Protein AF-A0A8H6F208-F1 (afdb_monomer_lite)

Radius of gyration: 36.11 Å; chains: 1; bounding box: 77×57×88 Å

Structure (mmCIF, N/CA/C/O backbone):
data_AF-A0A8H6F208-F1
#
_entry.id   AF-A0A8H6F208-F1
#
loop_
_atom_site.group_PDB
_atom_site.id
_atom_site.type_symbol
_atom_site.label_atom_id
_atom_site.label_alt_id
_atom_site.label_comp_id
_atom_site.label_asym_id
_atom_site.label_entity_id
_atom_site.label_seq_id
_atom_site.pdbx_PDB_ins_code
_atom_site.Cartn_x
_atom_site.Cartn_y
_atom_site.Cartn_z
_atom_site.occupancy
_atom_site.B_iso_or_equiv
_atom_site.auth_seq_id
_atom_site.auth_comp_id
_atom_site.auth_asym_id
_atom_site.auth_atom_id
_atom_site.pdbx_PDB_model_num
ATOM 1 N N . MET A 1 1 ? 3.676 -20.122 56.414 1.00 38.56 1 MET A N 1
ATOM 2 C CA . MET A 1 1 ? 2.757 -19.765 57.511 1.00 38.56 1 MET A CA 1
ATOM 3 C C . MET A 1 1 ? 2.323 -18.335 57.268 1.00 38.56 1 MET A C 1
ATOM 5 O O . MET A 1 1 ? 2.855 -17.442 57.909 1.00 38.56 1 MET A O 1
ATOM 9 N N . ASP A 1 2 ? 1.615 -18.006 56.192 1.00 37.72 2 ASP A N 1
ATOM 10 C CA . ASP A 1 2 ? 0.438 -18.594 55.504 1.00 37.72 2 ASP A CA 1
ATOM 11 C C . ASP A 1 2 ? -0.732 -17.652 55.801 1.00 37.72 2 ASP A C 1
ATOM 13 O O . ASP A 1 2 ? -1.435 -17.838 56.785 1.00 37.72 2 ASP A O 1
ATOM 17 N N . ASP A 1 3 ? -0.867 -16.623 54.962 1.00 43.41 3 ASP A N 1
ATOM 18 C CA . ASP A 1 3 ? -2.093 -15.830 54.791 1.00 43.41 3 ASP A CA 1
ATOM 19 C C . ASP A 1 3 ? -2.557 -15.991 53.327 1.00 43.41 3 ASP A C 1
ATOM 21 O O . ASP A 1 3 ? -2.815 -15.029 52.604 1.00 43.41 3 ASP A O 1
ATOM 25 N N . GLU A 1 4 ? -2.592 -17.236 52.856 1.00 49.41 4 GLU A N 1
ATOM 26 C CA . GLU A 1 4 ? -3.303 -17.637 51.642 1.00 49.41 4 GLU A CA 1
ATOM 27 C C . GLU A 1 4 ? -4.492 -18.469 52.109 1.00 49.41 4 GLU A C 1
ATOM 29 O O . GLU A 1 4 ? -4.275 -19.588 52.545 1.00 49.41 4 GLU A O 1
ATOM 34 N N . ASP A 1 5 ? -5.689 -17.869 52.138 1.00 53.41 5 ASP A N 1
ATOM 35 C CA . ASP A 1 5 ? -7.004 -18.537 52.035 1.00 53.41 5 ASP A CA 1
ATOM 36 C C . ASP A 1 5 ? -8.136 -17.509 52.256 1.00 53.41 5 ASP A C 1
ATOM 38 O O . ASP A 1 5 ? -8.876 -17.560 53.238 1.00 53.41 5 ASP A O 1
ATOM 42 N N . LEU A 1 6 ? -8.286 -16.528 51.353 1.00 53.16 6 LEU A N 1
ATOM 43 C CA . LEU A 1 6 ? -9.455 -15.625 51.387 1.00 53.16 6 LEU A CA 1
ATOM 44 C C . LEU A 1 6 ? -10.275 -15.586 50.092 1.00 53.16 6 LEU A C 1
ATOM 46 O O . LEU A 1 6 ? -11.234 -14.821 50.005 1.00 53.16 6 LEU A O 1
ATOM 50 N N . TYR A 1 7 ? -9.944 -16.412 49.099 1.00 55.00 7 TYR A N 1
ATOM 51 C CA . TYR A 1 7 ? -10.688 -16.467 47.842 1.00 55.00 7 TYR A CA 1
ATOM 52 C C . TYR A 1 7 ? -10.831 -17.909 47.360 1.00 55.00 7 TYR A C 1
ATOM 54 O O . TYR A 1 7 ? -9.837 -18.595 47.149 1.00 55.00 7 TYR A O 1
ATOM 62 N N . ASP A 1 8 ? -12.076 -18.346 47.182 1.00 57.53 8 ASP A N 1
ATOM 63 C CA . ASP A 1 8 ? -12.413 -19.648 46.604 1.00 57.53 8 ASP A CA 1
ATOM 64 C C . ASP A 1 8 ? -12.355 -19.597 45.059 1.00 57.53 8 ASP A C 1
ATOM 66 O O . ASP A 1 8 ? -12.503 -18.524 44.459 1.00 57.53 8 ASP A O 1
ATOM 70 N N . GLU A 1 9 ? -12.178 -20.757 44.413 1.00 52.00 9 GLU A N 1
ATOM 71 C CA . GLU A 1 9 ? -11.824 -20.984 42.988 1.00 52.00 9 GLU A CA 1
ATOM 72 C C . GLU A 1 9 ? -12.806 -20.382 41.943 1.00 52.00 9 GLU A C 1
ATOM 74 O O . GLU A 1 9 ? -12.560 -20.428 40.739 1.00 52.00 9 GLU A O 1
ATOM 79 N N . PHE A 1 10 ? -13.898 -19.740 42.375 1.00 52.25 10 PHE A N 1
ATOM 80 C CA . PHE A 1 10 ? -14.905 -19.100 41.513 1.00 52.25 10 PHE A CA 1
ATOM 81 C C . PHE A 1 10 ? -15.095 -17.585 41.728 1.00 52.25 1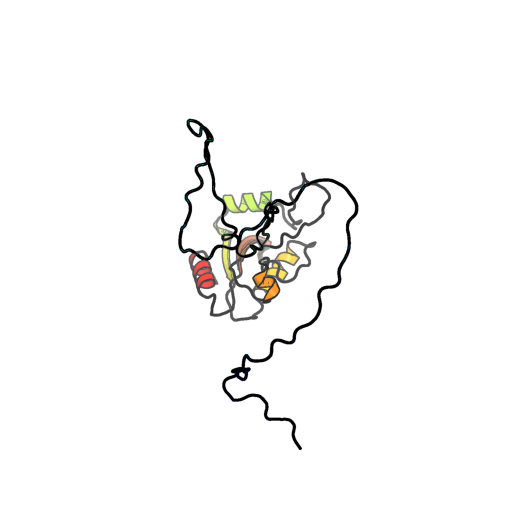0 PHE A C 1
ATOM 83 O O . PHE A 1 10 ? -16.025 -17.011 41.163 1.00 52.25 10 PHE A O 1
ATOM 90 N N . ALA A 1 11 ? -14.229 -16.919 42.503 1.00 51.16 11 ALA A N 1
ATOM 91 C CA . ALA A 1 11 ? -14.205 -15.455 42.670 1.00 51.16 11 ALA A CA 1
ATOM 92 C C . ALA A 1 11 ? -15.568 -14.799 43.015 1.00 51.16 11 ALA A C 1
ATOM 94 O O . ALA A 1 11 ? -15.893 -13.716 42.521 1.00 51.16 11 ALA A O 1
ATOM 95 N N . GLN A 1 12 ? -16.375 -15.431 43.875 1.00 48.28 12 GLN A N 1
ATOM 96 C CA . GLN A 1 12 ? -17.585 -14.811 44.432 1.00 48.28 12 GLN A CA 1
ATOM 97 C C . GLN A 1 12 ? -17.265 -14.093 45.755 1.00 48.28 12 GLN A C 1
ATOM 99 O O . GLN A 1 12 ? -16.591 -14.679 46.603 1.00 48.28 12 GLN A O 1
ATOM 104 N N . PRO A 1 13 ? -17.730 -12.846 45.969 1.00 46.03 13 PRO A N 1
ATOM 105 C CA . PRO A 1 13 ? -17.536 -12.158 47.241 1.00 46.03 13 PRO A CA 1
ATOM 106 C C . PRO A 1 13 ? -18.424 -12.762 48.348 1.00 46.03 13 PRO A C 1
ATOM 108 O O . PRO A 1 13 ? -19.537 -13.213 48.059 1.00 46.03 13 PRO A O 1
ATOM 111 N N . PRO A 1 14 ? -17.972 -12.757 49.618 1.00 43.41 14 PRO A N 1
ATOM 112 C CA . PRO A 1 14 ? -18.738 -13.306 50.731 1.00 43.41 14 PRO A CA 1
ATOM 113 C C . PRO A 1 14 ? -20.016 -12.496 50.980 1.00 43.41 14 PRO A C 1
ATOM 115 O O . PRO A 1 14 ? -20.020 -11.266 50.937 1.00 43.41 14 PRO A O 1
ATOM 118 N N . SER A 1 15 ? -21.112 -13.202 51.261 1.00 42.91 15 SER A N 1
ATOM 119 C CA . SER A 1 15 ? -22.413 -12.617 51.586 1.00 42.91 15 SER A CA 1
ATOM 120 C C . SER A 1 15 ? -22.352 -11.860 52.915 1.00 42.91 15 SER A C 1
ATOM 122 O O . SER A 1 15 ? -22.205 -12.478 53.973 1.00 42.91 15 SER A O 1
ATOM 124 N N . ILE A 1 16 ? -22.480 -10.535 52.860 1.00 43.44 16 ILE A N 1
ATOM 125 C CA . ILE A 1 16 ? -22.605 -9.678 54.041 1.00 43.44 16 ILE A CA 1
ATOM 126 C C . ILE A 1 16 ? -24.064 -9.696 54.506 1.00 43.44 16 ILE A C 1
ATOM 128 O O . ILE A 1 16 ? -24.998 -9.622 53.713 1.00 43.44 16 ILE A O 1
ATOM 132 N N . ASN A 1 17 ? -24.225 -9.879 55.812 1.00 36.03 17 ASN A N 1
ATOM 133 C CA . ASN A 1 17 ? -25.487 -9.983 56.526 1.00 36.03 17 ASN A CA 1
ATOM 134 C C . ASN A 1 17 ? -25.995 -8.555 56.808 1.00 36.03 17 ASN A C 1
ATOM 136 O O . ASN A 1 17 ? -25.391 -7.843 57.608 1.00 36.03 17 ASN A O 1
ATOM 140 N N . ASP A 1 18 ? -27.069 -8.128 56.143 1.00 36.53 18 ASP A N 1
ATOM 141 C CA . ASP A 1 18 ? -27.659 -6.793 56.308 1.00 36.53 18 ASP A CA 1
ATOM 142 C C . ASP A 1 18 ? -28.423 -6.699 57.637 1.00 36.53 18 ASP A C 1
ATOM 144 O O . ASP A 1 18 ? -29.621 -6.960 57.685 1.00 36.53 18 ASP A O 1
ATOM 148 N N . ASN A 1 19 ? -27.740 -6.362 58.732 1.00 37.72 19 ASN A N 1
ATOM 149 C CA . ASN A 1 19 ? -28.369 -5.889 59.970 1.00 37.72 19 ASN A CA 1
ATOM 150 C C . ASN A 1 19 ? -27.352 -5.138 60.838 1.00 37.72 19 ASN A C 1
ATOM 152 O O . ASN A 1 19 ? -26.809 -5.716 61.772 1.00 37.72 19 ASN A O 1
ATOM 156 N N . GLU A 1 20 ? -27.129 -3.855 60.550 1.00 32.34 20 GLU A N 1
ATOM 157 C CA . GLU A 1 20 ? -26.727 -2.855 61.551 1.00 32.34 20 GLU A CA 1
ATOM 158 C C . GLU A 1 20 ? -26.829 -1.446 60.937 1.00 32.34 20 GLU A C 1
ATOM 160 O O . GLU A 1 20 ? -25.946 -0.988 60.220 1.00 32.34 20 GLU A O 1
ATOM 165 N N . TYR A 1 21 ? -27.948 -0.759 61.194 1.00 32.50 21 TYR A N 1
ATOM 166 C CA . TYR A 1 21 ? -28.041 0.692 61.032 1.00 32.50 21 TYR A CA 1
ATOM 167 C C . TYR A 1 21 ? -27.690 1.331 62.378 1.00 32.50 21 TYR A C 1
ATOM 169 O O . TYR A 1 21 ? -28.470 1.242 63.327 1.00 32.50 21 TYR A O 1
ATOM 177 N N . SER A 1 22 ? -26.522 1.964 62.459 1.00 39.47 22 SER A N 1
ATOM 178 C CA . SER A 1 22 ? -26.180 2.899 63.528 1.00 39.47 22 SER A CA 1
ATOM 179 C C . SER A 1 22 ? -26.841 4.253 63.255 1.00 39.47 22 SER A C 1
ATOM 181 O O . SER A 1 22 ? -26.706 4.808 62.164 1.00 39.47 22 SER A O 1
ATOM 183 N N . GLN A 1 23 ? -27.581 4.738 64.253 1.00 38.84 23 GLN A N 1
ATOM 184 C CA . GLN A 1 23 ? -28.033 6.123 64.395 1.00 38.84 23 GLN A CA 1
ATOM 185 C C . GLN A 1 23 ? -26.831 7.063 64.582 1.00 38.84 23 GLN A C 1
ATOM 187 O O . GLN A 1 23 ? -25.772 6.578 64.972 1.00 38.84 23 GLN A O 1
ATOM 192 N N . ASP A 1 24 ? -27.035 8.350 64.263 1.00 33.47 24 ASP A N 1
ATOM 193 C CA . ASP A 1 24 ? -26.395 9.579 64.799 1.00 33.47 24 ASP A CA 1
ATOM 194 C C . ASP A 1 24 ? -26.117 10.562 63.642 1.00 33.47 24 ASP A C 1
ATOM 196 O O . ASP A 1 24 ? -25.686 10.140 62.572 1.00 33.47 24 ASP A O 1
ATOM 200 N N . GLU A 1 25 ? -26.290 11.881 63.698 1.00 35.19 25 GLU A N 1
ATOM 201 C CA . GLU A 1 25 ? -26.928 12.879 64.570 1.00 35.19 25 GLU A CA 1
ATOM 202 C C . GLU A 1 25 ? -27.076 14.100 63.619 1.00 35.19 25 GLU A C 1
ATOM 204 O O . GLU A 1 25 ? -26.120 14.439 62.919 1.00 35.19 25 GLU A O 1
ATOM 209 N N . GLU A 1 26 ? -28.256 14.721 63.493 1.00 32.78 26 GLU A N 1
ATOM 210 C CA . GLU A 1 26 ? -28.415 15.952 62.691 1.00 32.78 26 GLU A CA 1
ATOM 211 C C . GLU A 1 26 ? -28.112 17.170 63.578 1.00 32.78 26 GLU A C 1
ATOM 213 O O . GLU A 1 26 ? -28.838 17.433 64.537 1.00 32.78 26 GLU A O 1
ATOM 218 N N . GLU A 1 27 ? -27.038 17.902 63.267 1.00 33.88 27 GLU A N 1
ATOM 219 C CA . GLU A 1 27 ? -26.740 19.205 63.868 1.00 33.88 27 GLU A CA 1
ATOM 220 C C . GLU A 1 27 ? -27.601 20.310 63.229 1.00 33.88 27 GLU A C 1
ATOM 222 O O . GLU A 1 27 ? -27.709 20.431 62.006 1.00 33.88 27 GLU A O 1
ATOM 227 N N . GLU A 1 28 ? -28.223 21.110 64.095 1.00 32.25 28 GLU A N 1
ATOM 228 C CA . GLU A 1 28 ? -29.054 22.272 63.786 1.00 32.25 28 GLU A CA 1
ATOM 229 C C . GLU A 1 28 ? -28.213 23.448 63.253 1.00 32.25 28 GLU A C 1
ATOM 231 O O . GLU A 1 28 ? -27.259 23.870 63.905 1.00 32.25 28 GLU A O 1
ATOM 236 N N . GLU A 1 29 ? -28.630 24.071 62.146 1.00 34.78 29 GLU A N 1
ATOM 237 C CA . GLU A 1 29 ? -28.269 25.465 61.852 1.00 34.78 29 GLU A CA 1
ATOM 238 C C . GLU A 1 29 ? -29.536 26.312 61.652 1.00 34.78 29 GLU A C 1
ATOM 240 O O . GLU A 1 29 ? -30.345 26.060 60.757 1.00 34.78 29 GLU A O 1
ATOM 245 N N . GLU A 1 30 ? -29.706 27.322 62.515 1.00 33.88 30 GLU A N 1
ATOM 246 C CA . GLU A 1 30 ? -30.777 28.318 62.443 1.00 33.88 30 GLU A CA 1
ATOM 247 C C . GLU A 1 30 ? -30.465 29.460 61.453 1.00 33.88 30 GLU A C 1
ATOM 249 O O . GLU A 1 30 ? -29.428 30.120 61.499 1.00 33.88 30 GLU A O 1
ATOM 254 N N . ASP A 1 31 ? -31.459 29.697 60.599 1.00 35.28 31 ASP A N 1
ATOM 255 C CA . ASP A 1 31 ? -31.897 30.884 59.863 1.00 35.28 31 ASP A CA 1
ATOM 256 C C . ASP A 1 31 ? -31.083 32.197 59.859 1.00 35.28 31 ASP A C 1
ATOM 258 O O . ASP A 1 31 ? -30.894 32.887 60.863 1.00 35.28 31 ASP A O 1
ATOM 262 N N . ALA A 1 32 ? -30.927 32.730 58.639 1.00 37.81 32 ALA A N 1
ATOM 263 C CA . ALA A 1 32 ? -31.096 34.158 58.401 1.00 37.81 32 ALA A CA 1
ATOM 264 C C . ALA A 1 32 ? -31.888 34.429 57.108 1.00 37.81 32 ALA A C 1
ATOM 266 O O . ALA A 1 32 ? -31.411 34.216 55.996 1.00 37.81 32 ALA A O 1
ATOM 267 N N . ASN A 1 33 ? -33.045 35.073 57.301 1.00 33.28 33 ASN A N 1
ATOM 268 C CA . ASN A 1 33 ? -33.739 35.968 56.367 1.00 33.28 33 ASN A CA 1
ATOM 269 C C . ASN A 1 33 ? -34.890 35.391 55.502 1.00 33.28 33 ASN A C 1
ATOM 271 O O . ASN A 1 33 ? -34.730 35.042 54.339 1.00 33.28 33 ASN A O 1
ATOM 275 N N . GLY A 1 34 ? -36.116 35.542 56.023 1.00 34.62 34 GLY A N 1
ATOM 276 C CA . GLY A 1 34 ? -37.149 36.273 55.276 1.00 34.62 34 GLY A CA 1
ATOM 277 C C . GLY A 1 34 ? -38.271 35.471 54.606 1.00 34.62 34 GLY A C 1
ATOM 278 O O . GLY A 1 34 ? -38.270 35.290 53.397 1.00 34.62 34 GLY A O 1
ATOM 279 N N . LYS A 1 35 ? -39.336 35.217 55.380 1.00 37.34 35 LYS A N 1
ATOM 280 C CA . LYS A 1 35 ? -40.728 34.959 54.946 1.00 37.34 35 LYS A CA 1
ATOM 281 C C . LYS A 1 35 ? -40.981 33.686 54.118 1.00 37.34 35 LYS A C 1
ATOM 283 O O . LYS A 1 35 ? -40.992 33.719 52.893 1.00 37.34 35 LYS A O 1
ATOM 288 N N . SER A 1 36 ? -41.519 32.667 54.785 1.00 32.34 36 SER A N 1
ATOM 289 C CA . SER A 1 36 ? -42.897 32.216 54.526 1.00 32.34 36 SER A CA 1
ATOM 290 C C . SER A 1 36 ? -43.411 31.353 55.674 1.00 32.34 36 SER A C 1
ATOM 292 O O . SER A 1 36 ? -42.711 30.499 56.201 1.00 32.34 36 SER A O 1
ATOM 294 N N . GLN A 1 37 ? -44.638 31.649 56.095 1.00 34.06 37 GLN A N 1
ATOM 295 C CA . GLN A 1 37 ? -45.337 30.987 57.188 1.00 34.06 37 GLN A CA 1
ATOM 296 C C . GLN A 1 37 ? -45.615 29.514 56.872 1.00 34.06 37 GLN A C 1
ATOM 298 O O . GLN A 1 37 ? -46.182 29.194 55.828 1.00 34.06 37 GLN A O 1
ATOM 303 N N . LEU A 1 38 ? -45.309 28.645 57.839 1.00 36.94 38 LEU A N 1
ATOM 304 C CA . LEU A 1 38 ? -45.891 27.312 57.957 1.00 36.94 38 LEU A CA 1
ATOM 305 C C . LEU A 1 38 ? -47.410 27.405 58.131 1.00 36.94 38 LEU A C 1
ATOM 307 O O . LEU A 1 38 ? -47.878 28.091 59.041 1.00 36.94 38 LEU A O 1
ATOM 311 N N . VAL A 1 39 ? -48.163 26.582 57.396 1.00 33.72 39 VAL A N 1
ATOM 312 C CA . VAL A 1 39 ? -49.435 26.053 57.907 1.00 33.72 39 VAL A CA 1
ATOM 313 C C . VAL A 1 39 ? -49.553 24.553 57.610 1.00 33.72 39 VAL A C 1
ATOM 315 O O . VAL A 1 39 ? -49.878 24.141 56.504 1.00 33.72 39 VAL A O 1
ATOM 318 N N . LYS A 1 40 ? -49.304 23.783 58.678 1.00 33.94 40 LYS A N 1
ATOM 319 C CA . LYS A 1 40 ? -49.830 22.457 59.058 1.00 33.94 40 LYS A CA 1
ATOM 320 C C . LYS A 1 40 ? -49.916 21.343 58.003 1.00 33.94 40 LYS A C 1
ATOM 322 O O . LYS A 1 40 ? -50.914 21.180 57.307 1.00 33.94 40 LYS A O 1
ATOM 327 N N . THR A 1 41 ? -48.965 20.419 58.121 1.00 29.02 41 THR A N 1
ATOM 328 C CA . THR A 1 41 ? -49.168 18.984 57.896 1.00 29.02 41 THR A CA 1
ATOM 329 C C . THR A 1 41 ? -50.240 18.477 58.864 1.00 29.02 41 THR A C 1
ATOM 331 O O . THR A 1 41 ? -50.073 18.553 60.082 1.00 29.02 41 THR A O 1
ATOM 334 N N . THR A 1 42 ? -51.356 17.981 58.334 1.00 30.47 42 THR A N 1
ATOM 335 C CA . THR A 1 42 ? -52.329 17.211 59.117 1.00 30.47 42 THR A CA 1
ATOM 336 C C . THR A 1 42 ? -52.051 15.748 58.829 1.00 30.47 42 THR A C 1
ATOM 338 O O . THR A 1 42 ? -52.206 15.298 57.696 1.00 30.47 42 THR A O 1
ATOM 341 N N . THR A 1 43 ? -51.599 15.010 59.835 1.00 39.50 43 THR A N 1
ATOM 342 C CA . THR A 1 43 ? -51.502 13.555 59.779 1.00 39.50 43 THR A CA 1
ATOM 343 C C . THR A 1 43 ? -52.917 12.988 59.806 1.00 39.50 43 THR A C 1
ATOM 345 O O . THR A 1 43 ? -53.583 13.020 60.838 1.00 39.50 43 THR A O 1
ATOM 348 N N . THR A 1 44 ? -53.381 12.455 58.680 1.00 32.72 44 THR A N 1
ATOM 349 C CA . THR A 1 44 ? -54.509 11.520 58.640 1.00 32.72 44 THR A CA 1
ATOM 350 C C . THR A 1 44 ? -54.135 10.354 57.741 1.00 32.72 44 THR A C 1
ATOM 352 O O . THR A 1 44 ? -54.061 10.492 56.524 1.00 32.72 44 THR A O 1
ATOM 355 N N . ASN A 1 45 ? -53.890 9.203 58.369 1.00 47.22 45 ASN A N 1
ATOM 356 C CA . ASN A 1 45 ? -53.913 7.909 57.704 1.00 47.22 45 ASN A CA 1
ATOM 357 C C . ASN A 1 45 ? -55.327 7.660 57.171 1.00 47.22 45 ASN A C 1
ATOM 359 O O . ASN A 1 45 ? -56.248 7.403 57.944 1.00 47.22 45 ASN A O 1
ATOM 363 N N . SER A 1 46 ? -55.477 7.700 55.856 1.00 40.12 46 SER A N 1
ATOM 364 C CA . SER A 1 46 ? -56.600 7.121 55.125 1.00 40.12 46 SER A CA 1
ATOM 365 C C . SER A 1 46 ? -56.161 6.969 53.676 1.00 40.12 46 SER A C 1
ATOM 367 O O . SER A 1 46 ? -55.612 7.908 53.105 1.00 40.12 46 SER A O 1
ATOM 369 N N . ASN A 1 47 ? -56.386 5.794 53.090 1.00 52.72 47 ASN A N 1
ATOM 370 C CA . ASN A 1 47 ? -56.187 5.507 51.667 1.00 52.72 47 ASN A CA 1
ATOM 371 C C . ASN A 1 47 ? -57.195 6.285 50.793 1.00 52.72 47 ASN A C 1
ATOM 373 O O . ASN A 1 47 ? -57.943 5.686 50.030 1.00 52.72 47 ASN A O 1
ATOM 377 N N . ASP A 1 48 ? -57.227 7.607 50.922 1.00 46.31 48 ASP A N 1
ATOM 378 C CA . ASP A 1 48 ? -58.027 8.513 50.112 1.00 46.31 48 ASP A CA 1
ATOM 379 C C . ASP A 1 48 ? -57.067 9.364 49.287 1.00 46.31 48 ASP A C 1
ATOM 381 O O . ASP A 1 48 ? -56.517 10.369 49.738 1.00 46.31 48 ASP A O 1
ATOM 385 N N . THR A 1 49 ? -56.846 8.952 48.042 1.00 51.31 49 THR A N 1
ATOM 386 C CA . THR A 1 49 ? -56.222 9.814 47.042 1.00 51.31 49 THR A CA 1
ATOM 387 C C . THR A 1 49 ? -57.200 10.940 46.714 1.00 51.31 49 THR A C 1
ATOM 389 O O . THR A 1 49 ? -58.090 10.782 45.876 1.00 51.31 49 THR A O 1
ATOM 392 N N . ALA A 1 50 ? -57.071 12.081 47.387 1.00 51.97 50 ALA A N 1
ATOM 393 C CA . ALA A 1 50 ? -57.816 13.275 47.022 1.00 51.97 50 ALA A CA 1
ATOM 394 C C . ALA A 1 50 ? -57.350 13.765 45.638 1.00 51.97 50 ALA A C 1
ATOM 396 O O . ALA A 1 50 ? -56.185 14.108 45.443 1.00 51.97 50 ALA A O 1
ATOM 397 N N . LEU A 1 51 ? -58.264 13.811 44.665 1.00 60.44 51 LEU A N 1
ATOM 398 C CA . LEU A 1 51 ? -58.015 14.460 43.378 1.00 60.44 51 LEU A CA 1
ATOM 399 C C . LEU A 1 51 ? -57.975 15.979 43.590 1.00 60.44 51 LEU A C 1
ATOM 401 O O . LEU A 1 51 ? -59.006 16.610 43.835 1.00 60.44 51 LEU A O 1
ATOM 405 N N . VAL A 1 52 ? -56.790 16.578 43.484 1.00 63.25 52 VAL A N 1
ATOM 406 C CA . VAL A 1 52 ? -56.623 18.036 43.522 1.00 63.25 52 VAL A CA 1
ATOM 407 C C . VAL A 1 52 ? -57.019 18.606 42.157 1.00 63.25 52 VAL A C 1
ATOM 409 O O . VAL A 1 52 ? -56.295 18.446 41.177 1.00 63.25 52 VAL A O 1
ATOM 412 N N . LYS A 1 53 ? -58.180 19.269 42.068 1.00 55.25 53 LYS A N 1
ATOM 413 C CA . LYS A 1 53 ? -58.581 20.011 40.861 1.00 55.25 53 LYS A CA 1
ATOM 414 C C . LYS A 1 53 ? -57.728 21.272 40.716 1.00 55.25 53 LYS A C 1
ATOM 416 O O . LYS A 1 53 ? -57.916 22.237 41.455 1.00 55.25 53 LYS A O 1
ATOM 421 N N . THR A 1 54 ? -56.836 21.292 39.734 1.00 61.47 54 THR A N 1
ATOM 422 C CA . THR A 1 54 ? -56.155 22.509 39.287 1.00 61.47 54 THR A CA 1
ATOM 423 C C . THR A 1 54 ? -57.081 23.255 38.323 1.00 61.47 54 THR A C 1
ATOM 425 O O . THR A 1 54 ? -57.245 22.879 37.169 1.00 61.47 54 THR A O 1
ATOM 428 N N . ASN A 1 55 ? -57.751 24.308 38.799 1.00 57.59 55 ASN A N 1
ATOM 429 C CA . ASN A 1 55 ? -58.595 25.175 37.963 1.00 57.59 55 ASN A CA 1
ATOM 430 C C . ASN A 1 55 ? -57.727 26.120 37.109 1.00 57.59 55 ASN A C 1
ATOM 432 O O . ASN A 1 55 ? -57.781 27.337 37.272 1.00 57.59 55 ASN A O 1
ATOM 436 N N . ILE A 1 56 ? -56.882 25.564 36.244 1.00 64.31 56 ILE A N 1
ATOM 437 C CA . ILE A 1 56 ? -56.087 26.320 35.274 1.00 64.31 56 ILE A CA 1
ATOM 438 C C . ILE A 1 56 ? -56.704 26.036 33.907 1.00 64.31 56 ILE A C 1
ATOM 440 O O . ILE A 1 56 ? -56.884 24.880 33.537 1.00 64.31 56 ILE A O 1
ATOM 444 N N . ASP A 1 57 ? -57.100 27.088 33.194 1.00 63.12 57 ASP A N 1
ATOM 445 C CA . ASP A 1 57 ? -57.762 26.980 31.895 1.00 63.12 57 ASP A CA 1
ATOM 446 C C . ASP A 1 57 ? -56.734 26.539 30.835 1.00 63.12 57 ASP A C 1
ATOM 448 O O . ASP A 1 57 ? -55.945 27.338 30.332 1.00 63.12 57 ASP A O 1
ATOM 452 N N . THR A 1 58 ? -56.675 25.234 30.556 1.00 59.22 58 THR A N 1
ATOM 453 C CA . THR A 1 58 ? -55.676 24.598 29.676 1.00 59.22 58 THR A CA 1
ATOM 454 C C . THR A 1 58 ? -56.097 24.546 28.212 1.00 59.22 58 THR A C 1
ATOM 456 O O . THR A 1 58 ? -55.415 23.923 27.404 1.00 59.22 58 THR A O 1
ATOM 459 N N . ASN A 1 59 ? -57.185 25.223 27.829 1.00 64.75 59 ASN A N 1
ATOM 460 C CA . ASN A 1 59 ? -57.761 25.140 26.482 1.00 64.75 59 ASN A CA 1
ATOM 461 C C . ASN A 1 59 ? -56.784 25.506 25.339 1.00 64.75 59 ASN A C 1
ATOM 463 O O . ASN A 1 59 ? -57.079 25.230 24.178 1.00 64.75 59 ASN A O 1
ATOM 467 N N . GLN A 1 60 ? -55.621 26.094 25.651 1.00 65.19 60 GLN A N 1
ATOM 468 C CA . GLN A 1 60 ? -54.513 26.319 24.710 1.00 65.19 60 GLN A CA 1
ATOM 469 C C . GLN A 1 60 ? -53.123 25.951 25.268 1.00 65.19 60 GLN A C 1
ATOM 471 O O . GL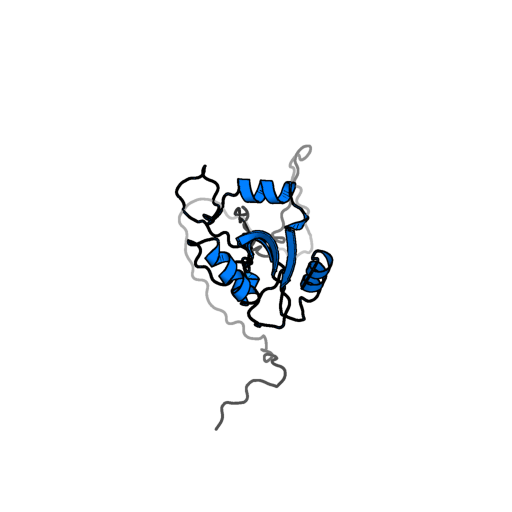N A 1 60 ? -52.121 26.228 24.613 1.00 65.19 60 GLN A O 1
ATOM 476 N N . ALA A 1 61 ? -53.032 25.369 26.469 1.00 68.06 61 ALA A N 1
ATOM 477 C CA . ALA A 1 61 ? -51.765 25.152 27.166 1.00 68.06 61 ALA A CA 1
ATOM 478 C C . ALA A 1 61 ? -51.501 23.663 27.409 1.00 68.06 61 ALA A C 1
ATOM 480 O O . ALA A 1 61 ? -52.315 22.953 27.999 1.00 68.06 61 ALA A O 1
ATOM 481 N N . GLU A 1 62 ? -50.326 23.201 26.991 1.00 75.56 62 GLU A N 1
ATOM 482 C CA . GLU A 1 62 ? -49.845 21.850 27.258 1.00 75.56 62 GLU A CA 1
ATOM 483 C C . GLU A 1 62 ? -49.283 21.766 28.687 1.00 75.56 62 GLU A C 1
ATOM 485 O O . GLU A 1 62 ? -48.437 22.569 29.080 1.00 75.56 62 GLU A O 1
ATOM 490 N N . THR A 1 63 ? -49.769 20.812 29.489 1.00 74.81 63 THR A N 1
ATOM 491 C CA . THR A 1 63 ? -49.277 20.573 30.858 1.00 74.81 63 THR A CA 1
ATOM 492 C C . THR A 1 63 ? -48.416 19.314 30.872 1.00 74.81 63 THR A C 1
ATOM 494 O O . THR A 1 63 ? -48.935 18.211 30.716 1.00 74.81 63 THR A O 1
ATOM 497 N N . ILE A 1 64 ? -47.106 19.473 31.073 1.00 73.19 64 ILE A N 1
ATOM 498 C CA . ILE A 1 64 ? -46.142 18.365 31.102 1.00 73.19 64 ILE A CA 1
ATOM 499 C C . ILE A 1 64 ? -4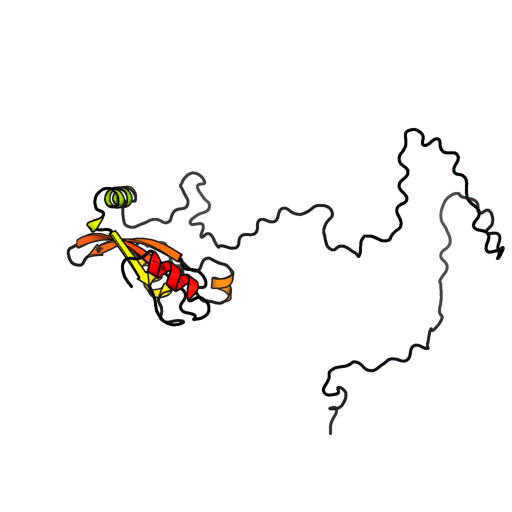5.794 18.043 32.557 1.00 73.19 64 ILE A C 1
ATOM 501 O O . ILE A 1 64 ? -45.189 18.854 33.258 1.00 73.19 64 ILE A O 1
ATOM 505 N N . TYR A 1 65 ? -46.158 16.843 33.010 1.00 72.88 65 TYR A N 1
ATOM 506 C CA . TYR A 1 65 ? -45.742 16.317 34.309 1.00 72.88 65 TYR A CA 1
ATOM 507 C C . TYR A 1 65 ? -44.408 15.585 34.160 1.00 72.88 65 TYR A C 1
ATOM 509 O O . TYR A 1 65 ? -44.355 14.480 33.624 1.00 72.88 65 TYR A O 1
ATOM 517 N N . ILE A 1 66 ? -43.329 16.203 34.636 1.00 71.38 66 ILE A N 1
ATOM 518 C CA . ILE A 1 66 ? -41.991 15.607 34.618 1.00 71.38 66 ILE A CA 1
ATOM 519 C C . ILE A 1 66 ? -41.789 14.853 35.934 1.00 71.38 66 ILE A C 1
ATOM 521 O O . ILE A 1 66 ? -41.637 15.462 36.991 1.00 71.38 66 ILE A O 1
ATOM 525 N N . GLN A 1 67 ? -41.799 13.522 35.876 1.00 75.19 67 GLN A N 1
ATOM 526 C CA . GLN A 1 67 ? -41.309 12.690 36.976 1.00 75.19 67 GLN A CA 1
ATOM 527 C C . GLN A 1 67 ? -39.778 12.626 36.893 1.00 75.19 67 GLN A C 1
ATOM 529 O O . GLN A 1 67 ? -39.222 12.538 35.801 1.00 75.19 67 GLN A O 1
ATOM 534 N N . SER A 1 68 ? -39.078 12.656 38.029 1.00 65.06 68 SER A N 1
ATOM 535 C CA . SER A 1 68 ? -37.604 12.684 38.120 1.00 65.06 68 SER A CA 1
ATOM 536 C C . SER A 1 68 ? -36.897 11.398 37.655 1.00 65.06 68 SER A C 1
ATOM 538 O O . SER A 1 68 ? -35.718 11.197 37.933 1.00 65.06 68 SER A O 1
ATOM 540 N N . GLN A 1 69 ? -37.581 10.524 36.918 1.00 66.69 69 GLN A N 1
ATOM 541 C CA . GLN A 1 69 ? -37.028 9.281 36.401 1.00 66.69 69 GLN A CA 1
ATOM 542 C C . GLN A 1 69 ? -37.064 9.285 34.875 1.00 66.69 69 GLN A C 1
ATOM 544 O O . GLN A 1 69 ? -38.036 8.817 34.307 1.00 66.69 69 GLN A O 1
ATOM 549 N N . THR A 1 70 ? -36.010 9.801 34.233 1.00 56.75 70 THR A N 1
ATOM 550 C CA . THR A 1 70 ? -35.503 9.361 32.905 1.00 56.75 70 THR A CA 1
ATOM 551 C C . THR A 1 70 ? -34.258 10.152 32.480 1.00 56.75 70 THR A C 1
ATOM 553 O O . THR A 1 70 ? -34.104 10.548 31.331 1.00 56.75 70 THR A O 1
ATOM 556 N N . GLN A 1 71 ? -33.323 10.374 33.393 1.00 57.12 71 GLN A N 1
ATOM 557 C CA . GLN A 1 71 ? -31.916 10.467 33.016 1.00 57.12 71 GLN A CA 1
ATOM 558 C C . GLN A 1 71 ? -31.187 9.617 34.040 1.00 57.12 71 GLN A C 1
ATOM 560 O O . GLN A 1 71 ? -30.794 10.100 35.096 1.00 57.12 71 GLN A O 1
ATOM 565 N N . SER A 1 72 ? -31.057 8.316 33.765 1.00 60.50 72 SER A N 1
ATOM 566 C CA . SER A 1 72 ? -29.944 7.557 34.334 1.00 60.50 72 SER A CA 1
ATOM 567 C C . SER A 1 72 ? -28.713 8.395 34.033 1.00 60.50 72 SER A C 1
ATOM 569 O O . SER A 1 72 ? -28.419 8.485 32.847 1.00 60.50 72 SER A O 1
ATOM 571 N N . LEU A 1 73 ? -28.143 9.086 35.037 1.00 60.09 73 LEU A N 1
ATOM 572 C CA . LEU A 1 73 ? -27.033 10.053 34.949 1.00 60.09 73 LEU A CA 1
ATOM 573 C C . LEU A 1 73 ? -26.282 9.900 33.628 1.00 60.09 73 LEU A C 1
ATOM 575 O O . LEU A 1 73 ? -25.350 9.102 33.515 1.00 60.09 73 LEU A O 1
ATOM 579 N N . SER A 1 74 ? -26.787 10.547 32.576 1.00 64.81 74 SER A N 1
ATOM 580 C CA . SER A 1 74 ? -26.299 10.229 31.249 1.00 64.81 74 SER A CA 1
ATOM 581 C C . SER A 1 74 ? -25.009 11.003 31.147 1.00 64.81 74 SER A C 1
ATOM 583 O O . SER A 1 74 ? -25.048 12.227 31.080 1.00 64.81 74 SER A O 1
ATOM 585 N N . ASN A 1 75 ? -23.871 10.314 31.097 1.00 73.06 75 ASN A N 1
ATOM 586 C CA . ASN A 1 75 ? -22.568 10.933 30.823 1.00 73.06 75 ASN A CA 1
ATOM 587 C C . ASN A 1 75 ? -22.501 11.603 29.429 1.00 73.06 75 ASN A C 1
ATOM 589 O O . ASN A 1 75 ? -21.424 11.949 28.950 1.00 73.06 75 ASN A O 1
ATOM 593 N N . GLN A 1 76 ? -23.637 11.762 28.746 1.00 76.38 76 GLN A N 1
ATOM 594 C CA . GLN A 1 76 ? -23.759 12.502 27.509 1.00 76.38 76 GLN A CA 1
ATOM 595 C C . GLN A 1 76 ? -23.917 13.992 27.831 1.00 76.38 76 GLN A C 1
ATOM 597 O O . GLN A 1 76 ? -24.852 14.372 28.538 1.00 76.38 76 GLN A O 1
ATOM 602 N N . PRO A 1 77 ? -23.019 14.848 27.324 1.00 80.94 77 PRO A N 1
ATOM 603 C CA . PRO A 1 77 ? -23.133 16.281 27.534 1.00 80.94 77 PRO A CA 1
ATOM 604 C C . PRO A 1 77 ? -24.379 16.826 26.821 1.00 80.94 77 PRO A C 1
ATOM 606 O O . PRO A 1 77 ? -24.715 16.391 25.720 1.00 80.94 77 PRO A O 1
ATOM 609 N N . ILE A 1 78 ? -25.034 17.821 27.430 1.00 81.69 78 ILE A N 1
ATOM 610 C CA . ILE A 1 78 ? -26.211 18.509 26.858 1.00 81.69 78 ILE A CA 1
ATOM 611 C C . ILE A 1 78 ? -25.860 19.162 25.510 1.00 81.69 78 ILE A C 1
ATOM 613 O O . ILE A 1 78 ? -26.674 19.182 24.590 1.00 81.69 78 ILE A O 1
ATOM 617 N N . ILE A 1 79 ? -24.629 19.666 25.384 1.00 87.12 79 ILE A N 1
ATOM 618 C CA . ILE A 1 79 ? -24.068 20.185 24.136 1.00 87.12 79 ILE A CA 1
ATOM 619 C C . ILE A 1 79 ? -22.970 19.225 23.696 1.00 87.12 79 ILE A C 1
ATOM 621 O O . ILE A 1 79 ? -21.963 19.075 24.388 1.00 87.12 79 ILE A O 1
ATOM 625 N N . GLN A 1 80 ? -23.157 18.580 22.546 1.00 84.62 80 GLN A N 1
ATOM 626 C CA . GLN A 1 80 ? -22.143 17.685 22.006 1.00 84.62 80 GLN A CA 1
ATOM 627 C C . GLN A 1 80 ? -20.941 18.498 21.502 1.00 84.62 80 GLN A C 1
ATOM 629 O O . GLN A 1 80 ? -21.116 19.358 20.633 1.00 84.62 80 GLN A O 1
ATOM 634 N N . PRO A 1 81 ? -19.725 18.254 22.019 1.00 84.12 81 PRO A N 1
ATOM 635 C CA . PRO A 1 81 ? -18.520 18.817 21.428 1.00 84.12 81 PRO A CA 1
ATOM 636 C C . PRO A 1 81 ? -18.349 18.299 19.998 1.00 84.12 81 PRO A C 1
ATOM 638 O O . PRO A 1 81 ? -18.614 17.131 19.704 1.00 84.12 81 PRO A O 1
ATOM 641 N N . ASN A 1 82 ? -17.875 19.171 19.111 1.00 83.00 82 ASN A N 1
ATOM 642 C CA . ASN A 1 82 ? -17.559 18.776 17.749 1.00 83.00 82 ASN A CA 1
ATOM 643 C C . ASN A 1 82 ? -16.235 17.995 17.759 1.00 83.00 82 ASN A C 1
ATOM 645 O O . ASN A 1 82 ? -15.159 18.586 17.833 1.00 83.00 82 ASN A O 1
ATOM 649 N N . HIS A 1 83 ? -16.315 16.666 17.771 1.00 77.38 83 HIS A N 1
ATOM 650 C CA . HIS A 1 83 ? -15.150 15.790 17.683 1.00 77.38 83 HIS A CA 1
ATOM 651 C C . HIS A 1 83 ? -14.987 15.277 16.254 1.00 77.38 83 HIS A C 1
ATOM 653 O O . HIS A 1 83 ? -15.773 14.449 15.791 1.00 77.38 83 HIS A O 1
ATOM 659 N N . GLU A 1 84 ? -13.920 15.698 15.585 1.00 77.75 84 GLU A N 1
ATOM 660 C CA . GLU A 1 84 ? -13.484 15.075 14.338 1.00 77.75 84 GLU A CA 1
ATOM 661 C C . GLU A 1 84 ? -12.670 13.819 14.667 1.00 77.75 84 GLU A C 1
ATOM 663 O O . GLU A 1 84 ? -11.615 13.878 15.299 1.00 77.75 84 GLU A O 1
ATOM 668 N N . LYS A 1 85 ? -13.182 12.645 14.283 1.00 73.38 85 LYS A N 1
ATOM 669 C CA . LYS A 1 85 ? -12.459 11.381 14.455 1.00 73.38 85 LYS A CA 1
ATOM 670 C C . LYS A 1 85 ? -11.455 11.214 13.318 1.00 73.38 85 LYS A C 1
ATOM 672 O O . LYS A 1 85 ? -11.819 10.751 12.240 1.00 73.38 85 LYS A O 1
ATOM 677 N N . THR A 1 86 ? -10.191 11.535 13.568 1.00 75.62 86 THR A N 1
ATOM 678 C CA . THR A 1 86 ? -9.093 11.219 12.649 1.00 75.62 86 THR A CA 1
ATOM 679 C C . THR A 1 86 ? -8.528 9.835 12.975 1.00 75.62 86 THR A C 1
ATOM 681 O O . THR A 1 86 ? -7.917 9.603 14.015 1.00 75.62 86 THR A O 1
ATOM 684 N N . MET A 1 87 ? -8.793 8.868 12.094 1.00 76.88 87 MET A N 1
ATOM 685 C CA . MET A 1 87 ? -8.299 7.486 12.233 1.00 76.88 87 MET A CA 1
ATOM 686 C C . MET A 1 87 ? -7.019 7.231 11.427 1.00 76.88 87 MET A C 1
ATOM 688 O O . MET A 1 87 ? -6.343 6.228 11.655 1.00 76.88 87 MET A O 1
ATOM 692 N N . LYS A 1 88 ? -6.690 8.134 10.497 1.00 78.50 88 LYS A N 1
ATOM 693 C CA . LYS A 1 88 ? -5.458 8.123 9.709 1.00 78.50 88 LYS A CA 1
ATOM 694 C C . LYS A 1 88 ? -4.586 9.298 10.119 1.00 78.50 88 LYS A C 1
ATOM 696 O O . LYS A 1 88 ? -5.097 10.404 10.291 1.00 78.50 88 LYS A O 1
ATOM 701 N N . LEU A 1 89 ? -3.292 9.049 10.268 1.00 72.38 89 LEU A N 1
ATOM 702 C CA . LEU A 1 89 ? -2.310 10.110 10.412 1.00 72.38 89 LEU A CA 1
ATOM 703 C C . LEU A 1 89 ? -2.017 10.716 9.040 1.00 72.38 89 LEU A C 1
ATOM 705 O O . LEU A 1 89 ? -1.612 10.019 8.111 1.00 72.38 89 LEU A O 1
ATOM 709 N N . GLU A 1 90 ? -2.204 12.026 8.931 1.00 68.44 90 GLU A N 1
ATOM 710 C CA . GLU A 1 90 ? -1.719 12.809 7.802 1.00 68.44 90 GLU A CA 1
ATOM 711 C C . GLU A 1 90 ? -0.378 13.431 8.188 1.00 68.44 90 GLU A C 1
ATOM 713 O O . GLU A 1 90 ? -0.253 14.105 9.213 1.00 68.44 90 GLU A O 1
ATOM 718 N N . TYR A 1 91 ? 0.652 13.178 7.383 1.00 61.03 91 TYR A N 1
ATOM 719 C CA . TYR A 1 91 ? 1.963 13.780 7.587 1.00 61.03 91 TYR A CA 1
ATOM 720 C C . TYR A 1 91 ? 1.982 15.167 6.937 1.00 61.03 91 TYR A C 1
ATOM 722 O O . TYR A 1 91 ? 2.182 15.285 5.729 1.00 61.03 91 TYR A O 1
ATOM 730 N N . SER A 1 92 ? 1.772 16.219 7.730 1.00 55.91 92 SER A N 1
ATOM 731 C CA . SER A 1 92 ? 1.921 17.602 7.263 1.00 55.91 92 SER A CA 1
ATOM 732 C C . SER A 1 92 ? 3.398 17.939 7.086 1.00 55.91 92 SER A C 1
ATOM 734 O O . SER A 1 92 ? 4.157 18.017 8.054 1.00 55.91 92 SER A O 1
ATOM 736 N N . ILE A 1 93 ? 3.802 18.143 5.837 1.00 54.81 93 ILE A N 1
ATOM 737 C CA . ILE A 1 93 ? 5.125 18.643 5.476 1.00 54.81 93 ILE A CA 1
ATOM 738 C C . ILE A 1 93 ? 4.965 20.164 5.385 1.00 54.81 93 ILE A C 1
ATOM 740 O O . ILE A 1 93 ? 4.603 20.689 4.344 1.00 54.81 93 ILE A O 1
ATOM 744 N N . ASP A 1 94 ? 5.167 20.835 6.518 1.00 53.62 94 ASP A N 1
ATOM 745 C CA . ASP A 1 94 ? 5.229 22.294 6.697 1.00 53.62 94 ASP A CA 1
ATOM 746 C C . ASP A 1 94 ? 3.887 23.059 6.821 1.00 53.62 94 ASP A C 1
ATOM 748 O O . ASP A 1 94 ? 3.060 23.130 5.921 1.00 53.62 94 ASP A O 1
ATOM 752 N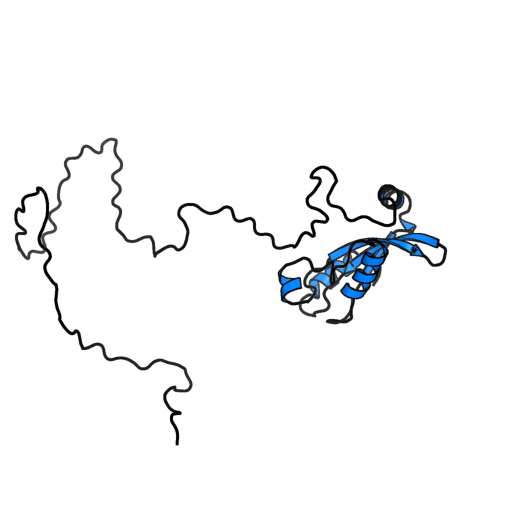 N . ASN A 1 95 ? 3.703 23.732 7.966 1.00 53.44 95 ASN A N 1
ATOM 753 C CA . ASN A 1 95 ? 2.520 24.533 8.334 1.00 53.44 95 ASN A CA 1
ATOM 754 C C . ASN A 1 95 ? 2.439 25.926 7.661 1.00 53.44 95 ASN A C 1
ATOM 756 O O . ASN A 1 95 ? 1.757 26.805 8.185 1.00 53.44 95 ASN A O 1
ATOM 760 N N . ASN A 1 96 ? 3.163 26.184 6.567 1.00 52.25 96 ASN A N 1
ATOM 761 C CA . ASN A 1 96 ? 3.453 27.566 6.152 1.00 52.25 96 ASN A CA 1
ATOM 762 C C . ASN A 1 96 ? 2.893 28.035 4.805 1.00 52.25 96 ASN A C 1
ATOM 764 O O . ASN A 1 96 ? 3.098 29.205 4.485 1.00 52.25 96 ASN A O 1
ATOM 768 N N . ASP A 1 97 ? 2.141 27.230 4.052 1.00 49.09 97 ASP A N 1
ATOM 769 C CA . ASP A 1 97 ? 1.394 27.776 2.912 1.00 49.09 97 ASP A CA 1
ATOM 770 C C . ASP A 1 97 ? 0.124 26.955 2.596 1.00 49.09 97 ASP A C 1
ATOM 772 O O . ASP A 1 97 ? 0.218 25.855 2.054 1.00 49.09 97 ASP A O 1
ATOM 776 N N . PRO A 1 98 ? -1.082 27.468 2.910 1.00 52.94 98 PRO A N 1
ATOM 777 C CA . PRO A 1 98 ? -2.347 26.797 2.609 1.00 52.94 98 PRO A CA 1
ATOM 778 C C . PRO A 1 98 ? -2.683 26.746 1.102 1.00 52.94 98 PRO A C 1
ATOM 780 O O . PRO A 1 98 ? -3.704 26.162 0.738 1.00 52.94 98 PRO A O 1
ATOM 783 N N . LEU A 1 99 ? -1.873 27.363 0.226 1.00 46.38 99 LEU A N 1
ATOM 784 C CA . LEU A 1 99 ? -2.074 27.399 -1.231 1.00 46.38 99 LEU A CA 1
ATOM 785 C C . LEU A 1 99 ? -1.093 26.513 -2.015 1.00 46.38 99 LEU A C 1
ATOM 787 O O . LEU A 1 99 ? -1.381 26.171 -3.166 1.00 46.38 99 LEU A O 1
ATOM 791 N N . THR A 1 100 ? 0.032 26.095 -1.427 1.00 51.72 100 THR A N 1
ATOM 792 C CA . THR A 1 100 ? 0.871 25.044 -2.016 1.00 51.72 100 THR A CA 1
ATOM 793 C C . THR A 1 100 ? 0.393 23.707 -1.487 1.00 51.72 100 THR A C 1
ATOM 795 O O . THR A 1 100 ? 0.598 23.392 -0.322 1.00 51.72 100 THR A O 1
ATOM 798 N N . ASN A 1 101 ? -0.270 22.926 -2.337 1.00 55.19 101 ASN A N 1
ATOM 799 C CA . ASN A 1 101 ? -0.706 21.575 -2.006 1.00 55.19 101 ASN A CA 1
ATOM 800 C C . ASN A 1 101 ? 0.376 20.816 -1.215 1.00 55.19 101 ASN A C 1
ATOM 802 O O . ASN A 1 101 ? 1.486 20.664 -1.727 1.00 55.19 101 ASN A O 1
ATOM 806 N N . ASN A 1 102 ? 0.008 20.338 -0.019 1.00 65.31 102 ASN A N 1
ATOM 807 C CA . ASN A 1 102 ? 0.782 19.604 1.000 1.00 65.31 102 ASN A CA 1
ATOM 808 C C . ASN A 1 102 ? 1.426 18.282 0.513 1.00 65.31 102 ASN A C 1
ATOM 810 O O . ASN A 1 102 ? 1.453 17.285 1.232 1.00 65.31 102 ASN A O 1
ATOM 814 N N . PHE A 1 103 ? 1.891 18.206 -0.732 1.00 74.44 103 PHE A N 1
ATOM 815 C CA . PHE A 1 103 ? 2.485 17.007 -1.291 1.00 74.44 103 PHE A CA 1
ATOM 816 C C . PHE A 1 103 ? 3.996 16.994 -1.062 1.00 74.44 103 PHE A C 1
ATOM 818 O O . PHE A 1 103 ? 4.665 17.991 -1.341 1.00 74.44 103 PHE A O 1
ATOM 825 N N . PRO A 1 104 ? 4.571 15.845 -0.667 1.00 82.06 104 PRO A N 1
ATOM 826 C CA . PRO A 1 104 ? 6.014 15.709 -0.548 1.00 82.06 104 PRO A CA 1
ATOM 827 C C . PRO A 1 104 ? 6.715 16.009 -1.872 1.00 82.06 104 PRO A C 1
ATOM 829 O O . PRO A 1 104 ? 6.221 15.674 -2.955 1.00 82.06 104 PRO A O 1
ATOM 832 N N . GLU A 1 105 ? 7.906 16.592 -1.799 1.00 84.75 105 GLU A N 1
ATOM 833 C CA . GLU A 1 105 ? 8.777 16.717 -2.966 1.00 84.75 105 GLU A CA 1
ATOM 834 C C . GLU A 1 105 ? 9.154 15.330 -3.511 1.00 84.75 105 GLU A C 1
ATOM 836 O O . GLU A 1 105 ? 9.354 14.378 -2.754 1.00 84.75 105 GLU A O 1
ATOM 841 N N . VAL A 1 106 ? 9.226 15.224 -4.837 1.00 90.25 106 VAL A N 1
ATOM 842 C CA . VAL A 1 106 ? 9.588 14.016 -5.594 1.00 90.25 106 VAL A CA 1
ATOM 843 C C . VAL A 1 106 ? 10.787 14.317 -6.486 1.00 90.25 106 VAL A C 1
ATOM 845 O O . VAL A 1 106 ? 10.969 15.452 -6.924 1.00 90.25 106 VAL A O 1
ATOM 848 N N . ASN A 1 107 ? 11.580 13.298 -6.809 1.00 90.81 107 ASN A N 1
ATOM 849 C CA . ASN A 1 107 ? 12.736 13.423 -7.702 1.00 90.81 107 ASN A CA 1
ATOM 850 C C . ASN A 1 107 ? 12.386 13.429 -9.213 1.00 90.81 107 ASN A C 1
ATOM 852 O O . ASN A 1 107 ? 13.288 13.466 -10.050 1.00 90.81 107 ASN A O 1
ATOM 856 N N . TYR A 1 108 ? 11.098 13.421 -9.574 1.00 91.56 108 TYR A N 1
ATOM 857 C CA . TYR A 1 108 ? 10.598 13.485 -10.952 1.00 91.56 108 TYR A CA 1
ATOM 858 C C . TYR A 1 108 ? 9.463 14.505 -11.115 1.00 91.56 108 TYR A C 1
ATOM 860 O O . TYR A 1 108 ? 8.783 14.869 -10.160 1.00 91.56 108 TYR A O 1
ATOM 868 N N . SER A 1 109 ? 9.207 14.946 -12.351 1.00 92.06 109 SER A N 1
ATOM 869 C CA . SER A 1 109 ? 8.054 15.809 -12.642 1.00 92.06 109 SER A CA 1
ATOM 870 C C . SER A 1 109 ? 6.741 15.021 -12.574 1.00 92.06 109 SER A C 1
ATOM 872 O O . SER A 1 109 ? 6.601 13.967 -13.198 1.00 92.06 109 SER A O 1
ATOM 874 N N . ARG A 1 110 ? 5.747 15.551 -11.853 1.00 90.44 110 ARG A N 1
ATOM 875 C CA . ARG A 1 110 ? 4.398 14.963 -11.790 1.00 90.44 110 ARG A CA 1
ATOM 876 C C . ARG A 1 110 ? 3.691 14.988 -13.145 1.00 90.44 110 ARG A C 1
ATOM 878 O O . ARG A 1 110 ? 3.024 14.018 -13.489 1.00 90.44 110 ARG A O 1
ATOM 885 N N . ASP A 1 111 ? 3.908 16.027 -13.947 1.00 92.81 111 ASP A N 1
ATOM 886 C CA . ASP A 1 111 ? 3.363 16.098 -15.308 1.00 92.81 111 ASP A CA 1
ATOM 887 C C . ASP A 1 111 ? 3.942 14.990 -16.189 1.00 92.81 111 ASP A C 1
ATOM 889 O O . ASP A 1 111 ? 3.232 14.385 -16.992 1.00 92.81 111 ASP A O 1
ATOM 893 N N . TYR A 1 112 ? 5.226 14.667 -15.991 1.00 93.81 112 TYR A N 1
ATOM 894 C CA . TYR A 1 112 ? 5.857 13.544 -16.674 1.00 93.81 112 TYR A CA 1
ATOM 895 C C . TYR A 1 112 ? 5.198 12.213 -16.285 1.00 93.81 112 TYR A C 1
ATOM 897 O O . TYR A 1 112 ? 4.827 11.450 -17.176 1.00 93.81 112 TYR A O 1
ATOM 905 N N . LEU A 1 113 ? 4.956 11.968 -14.989 1.00 93.44 113 LEU A N 1
ATOM 906 C CA . LEU A 1 113 ? 4.215 10.788 -14.521 1.00 93.44 113 LEU A CA 1
ATOM 907 C C . LEU A 1 113 ? 2.830 10.682 -15.187 1.00 93.44 113 LEU A C 1
ATOM 909 O O . LEU A 1 113 ? 2.491 9.636 -15.737 1.00 93.44 113 LEU A O 1
ATOM 913 N N . ILE A 1 114 ? 2.052 11.769 -15.177 1.00 92.81 114 ILE A N 1
ATOM 914 C CA . ILE A 1 114 ? 0.698 11.809 -15.756 1.00 92.81 114 ILE A CA 1
ATOM 915 C C . ILE A 1 114 ? 0.739 11.577 -17.270 1.00 92.81 114 ILE A C 1
ATOM 917 O O . ILE A 1 114 ? -0.079 10.831 -17.811 1.00 92.81 114 ILE A O 1
ATOM 921 N N . SER A 1 115 ? 1.695 12.186 -17.975 1.00 94.94 115 SER A N 1
ATOM 922 C CA . SER A 1 115 ? 1.854 11.965 -19.415 1.00 94.94 115 SER A CA 1
ATOM 923 C C . SER A 1 115 ? 2.150 10.499 -19.736 1.00 94.94 115 SER A C 1
ATOM 925 O O . SER A 1 115 ? 1.557 9.948 -20.662 1.00 94.94 115 SER A O 1
ATOM 927 N N . LEU A 1 116 ? 2.994 9.847 -18.932 1.00 94.19 116 LEU A N 1
ATOM 928 C CA . LEU A 1 116 ? 3.378 8.455 -19.121 1.00 94.19 116 LEU A CA 1
ATOM 929 C C . LEU A 1 116 ? 2.212 7.497 -18.833 1.00 94.19 116 LEU A C 1
ATOM 931 O O . LEU A 1 116 ? 2.008 6.560 -19.603 1.00 94.19 116 LEU A O 1
ATOM 935 N N . LEU A 1 117 ? 1.413 7.781 -17.795 1.00 93.56 117 LEU A N 1
ATOM 936 C CA . LEU A 1 117 ? 0.182 7.044 -17.475 1.00 93.56 117 LEU A CA 1
ATOM 937 C C . LEU A 1 117 ? -0.804 7.027 -18.654 1.00 93.56 117 LEU A C 1
ATOM 939 O O . LEU A 1 117 ? -1.416 6.000 -18.927 1.00 93.56 117 LEU A O 1
ATOM 943 N N . ASN A 1 118 ? -0.940 8.150 -19.364 1.00 93.75 118 ASN A N 1
ATOM 944 C CA . ASN A 1 118 ? -1.900 8.283 -20.462 1.00 93.75 118 ASN A CA 1
ATOM 945 C C . ASN A 1 118 ? -1.378 7.760 -21.810 1.00 93.75 118 ASN A C 1
ATOM 947 O O . ASN A 1 118 ? -2.168 7.325 -22.644 1.00 93.75 118 ASN A O 1
ATOM 951 N N . GLN A 1 119 ? -0.069 7.854 -22.063 1.00 94.19 119 GLN A N 1
ATOM 952 C CA . GLN A 1 119 ? 0.505 7.606 -23.393 1.00 94.19 119 GLN A CA 1
ATOM 953 C C . GLN A 1 119 ? 1.156 6.228 -23.547 1.00 94.19 119 GLN A C 1
ATOM 955 O O . GLN A 1 119 ? 1.309 5.765 -24.676 1.00 94.19 119 GLN A O 1
ATOM 960 N N . SER A 1 120 ? 1.571 5.581 -22.454 1.00 94.44 120 SER A N 1
ATOM 961 C CA . SER A 1 120 ? 2.413 4.376 -22.511 1.00 94.44 120 SER A CA 1
ATOM 962 C C . SER A 1 120 ? 1.971 3.298 -21.513 1.00 94.44 120 SER A C 1
ATOM 964 O O . SER A 1 120 ? 2.678 3.038 -20.532 1.00 94.44 120 SER A O 1
ATOM 966 N N . PRO A 1 121 ? 0.822 2.633 -21.747 1.00 92.88 121 PRO A N 1
ATOM 967 C CA . PRO A 1 121 ? 0.324 1.580 -20.861 1.00 92.88 121 PRO A CA 1
ATOM 968 C C . PRO A 1 121 ? 1.302 0.404 -20.724 1.00 92.88 121 PRO A C 1
ATOM 970 O O . PRO A 1 121 ? 1.376 -0.227 -19.675 1.00 92.88 121 PRO A O 1
ATOM 973 N N . GLU A 1 122 ? 2.134 0.141 -21.736 1.00 94.00 122 GLU A N 1
ATOM 974 C CA . GLU A 1 122 ? 3.142 -0.921 -21.712 1.00 94.00 122 GLU A CA 1
ATOM 975 C C . GLU A 1 122 ? 4.238 -0.711 -20.658 1.00 94.00 122 GLU A C 1
ATOM 977 O O . GLU A 1 122 ? 4.977 -1.651 -20.340 1.00 94.00 122 GLU A O 1
ATOM 982 N N . ARG A 1 123 ? 4.343 0.511 -20.119 1.00 93.69 123 ARG A N 1
ATOM 983 C CA . ARG A 1 123 ? 5.309 0.910 -19.087 1.00 93.69 123 ARG A CA 1
ATOM 984 C C . ARG A 1 123 ? 4.724 0.936 -17.680 1.00 93.69 123 ARG A C 1
ATOM 986 O O . ARG A 1 123 ? 5.434 1.324 -16.754 1.00 93.69 123 ARG A O 1
ATOM 993 N N . ILE A 1 124 ? 3.459 0.555 -17.525 1.00 95.25 124 ILE A N 1
ATOM 994 C CA . ILE A 1 124 ? 2.783 0.445 -16.235 1.00 95.25 124 ILE A CA 1
ATOM 995 C C . ILE A 1 124 ? 2.903 -1.002 -15.753 1.00 95.25 124 ILE A C 1
ATOM 997 O O . ILE A 1 124 ? 2.727 -1.951 -16.522 1.00 95.25 124 ILE A O 1
ATOM 1001 N N . ARG A 1 125 ? 3.255 -1.179 -14.482 1.00 95.44 125 ARG A N 1
ATOM 1002 C CA . ARG A 1 125 ? 3.319 -2.477 -13.808 1.00 95.44 125 ARG A CA 1
ATOM 1003 C C . ARG A 1 125 ? 2.524 -2.397 -12.519 1.00 95.44 125 ARG A C 1
ATOM 1005 O O . ARG A 1 125 ? 2.857 -1.590 -11.659 1.00 95.44 125 ARG A O 1
ATOM 1012 N N . ASN A 1 126 ? 1.497 -3.231 -12.406 1.00 96.50 126 ASN A N 1
ATOM 1013 C CA . ASN A 1 126 ? 0.701 -3.377 -11.195 1.00 96.50 126 ASN A CA 1
ATOM 1014 C C . ASN A 1 126 ? 1.184 -4.625 -10.460 1.00 96.50 126 ASN A C 1
ATOM 1016 O O . ASN A 1 126 ? 1.075 -5.726 -11.001 1.00 96.50 126 ASN A O 1
ATOM 1020 N N . VAL A 1 127 ? 1.755 -4.451 -9.271 1.00 96.94 127 VAL A N 1
ATOM 1021 C CA . VAL A 1 127 ? 2.390 -5.530 -8.507 1.00 96.94 127 VAL A CA 1
ATOM 1022 C C . VAL A 1 127 ? 1.909 -5.499 -7.062 1.00 96.94 127 VAL A C 1
ATOM 1024 O O . VAL A 1 127 ? 1.917 -4.450 -6.419 1.00 96.94 127 VAL A O 1
ATOM 1027 N N . SER A 1 128 ? 1.510 -6.652 -6.538 1.00 96.62 128 SER A N 1
ATOM 1028 C CA . SER A 1 128 ? 1.211 -6.828 -5.116 1.00 96.62 128 SER A CA 1
ATOM 1029 C C . SER A 1 128 ? 2.437 -7.367 -4.398 1.00 96.62 128 SER A C 1
ATOM 1031 O O . SER A 1 128 ? 2.964 -8.399 -4.787 1.00 96.62 128 SER A O 1
ATOM 1033 N N . ILE A 1 129 ? 2.877 -6.715 -3.324 1.00 96.06 129 ILE A N 1
ATOM 1034 C CA . ILE A 1 129 ? 3.968 -7.237 -2.497 1.00 96.06 129 ILE A CA 1
ATOM 1035 C C . ILE A 1 129 ? 3.360 -8.140 -1.428 1.00 96.06 129 ILE A C 1
ATOM 1037 O O . ILE A 1 129 ? 2.700 -7.649 -0.515 1.00 96.06 129 ILE A O 1
ATOM 1041 N N . ILE A 1 130 ? 3.581 -9.452 -1.545 1.00 94.88 130 ILE A N 1
ATOM 1042 C CA . ILE A 1 130 ? 3.002 -10.486 -0.670 1.00 94.88 130 ILE A CA 1
ATOM 1043 C C . ILE A 1 130 ? 4.112 -11.268 0.036 1.00 94.88 130 ILE A C 1
ATOM 1045 O O . ILE A 1 130 ? 5.231 -11.403 -0.455 1.00 94.88 130 ILE A O 1
ATOM 1049 N N . GLY A 1 131 ? 3.818 -11.768 1.233 1.00 93.75 131 GLY A N 1
ATOM 1050 C CA . GLY A 1 131 ? 4.765 -12.506 2.058 1.00 93.75 131 GLY A CA 1
ATOM 1051 C C . GLY A 1 131 ? 4.292 -12.619 3.500 1.00 93.75 131 GLY A C 1
ATOM 1052 O O . GLY A 1 131 ? 3.335 -11.960 3.898 1.00 93.75 131 GLY A O 1
ATOM 1053 N N . ASP A 1 132 ? 5.005 -13.413 4.289 1.00 92.81 132 ASP A N 1
ATOM 1054 C CA . ASP A 1 132 ? 4.625 -13.761 5.663 1.00 92.81 132 ASP A CA 1
ATOM 1055 C C . ASP A 1 132 ? 4.701 -12.577 6.653 1.00 92.81 132 ASP A C 1
ATOM 1057 O O . ASP A 1 132 ? 5.192 -11.482 6.335 1.00 92.81 132 ASP A O 1
ATOM 1061 N N . PHE A 1 133 ? 4.211 -12.780 7.873 1.00 91.88 133 PHE A N 1
ATOM 1062 C CA . PHE A 1 133 ? 4.265 -11.812 8.958 1.00 91.88 133 PHE A CA 1
ATOM 1063 C C . PHE A 1 133 ? 5.703 -11.330 9.198 1.00 91.88 133 PHE A C 1
ATOM 1065 O O . PHE A 1 133 ? 6.642 -12.115 9.303 1.00 91.88 133 PHE A O 1
ATOM 1072 N N . GLN A 1 134 ? 5.878 -10.005 9.252 1.00 85.12 134 GLN A N 1
ATOM 1073 C CA . GLN A 1 134 ? 7.171 -9.340 9.473 1.00 85.12 134 GLN A CA 1
ATOM 1074 C C . GLN A 1 134 ? 8.297 -9.716 8.483 1.00 85.12 134 GLN A C 1
ATOM 1076 O O . GLN A 1 134 ? 9.473 -9.519 8.775 1.00 85.12 134 GLN A O 1
ATOM 1081 N N . SER A 1 135 ? 7.963 -10.143 7.261 1.00 93.06 135 SER A N 1
ATOM 1082 C CA . SER A 1 135 ? 8.953 -10.432 6.207 1.00 93.06 135 SER A CA 1
ATOM 1083 C C . SER A 1 135 ? 9.644 -9.199 5.595 1.00 93.06 135 SER A C 1
ATOM 1085 O O . SER A 1 135 ? 10.523 -9.342 4.747 1.00 93.06 135 SER A O 1
ATOM 1087 N N . GLY A 1 136 ? 9.255 -7.984 6.000 1.00 92.75 136 GLY A N 1
ATOM 1088 C CA . GLY A 1 136 ? 9.863 -6.733 5.532 1.00 92.75 136 GLY A CA 1
ATOM 1089 C C . GLY A 1 136 ? 9.235 -6.115 4.277 1.00 92.75 136 GLY A C 1
ATOM 1090 O O . GLY A 1 136 ? 9.868 -5.262 3.663 1.00 92.75 136 GLY A O 1
ATOM 1091 N N . LYS A 1 137 ? 8.004 -6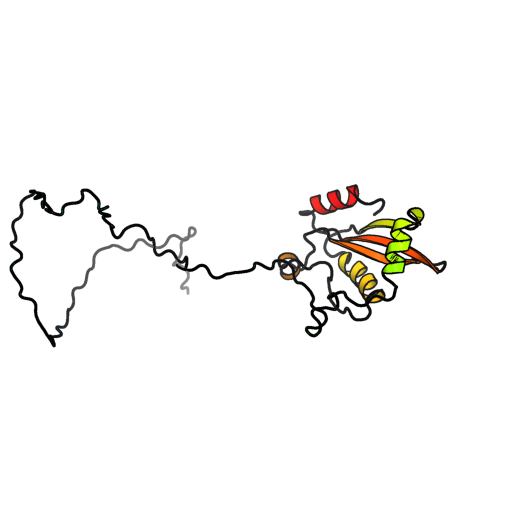.496 3.903 1.00 94.62 137 LYS A N 1
ATOM 1092 C CA . LYS A 1 137 ? 7.258 -5.943 2.747 1.00 94.62 137 LYS A CA 1
ATOM 1093 C C . LYS A 1 137 ? 7.141 -4.417 2.780 1.00 94.62 137 LYS A C 1
ATOM 1095 O O . LYS A 1 137 ? 7.678 -3.737 1.911 1.00 94.62 137 LYS A O 1
ATOM 1100 N N . THR A 1 138 ? 6.550 -3.881 3.843 1.00 94.50 138 THR A N 1
ATOM 1101 C CA . THR A 1 138 ? 6.396 -2.436 4.051 1.00 94.50 138 THR A CA 1
ATOM 1102 C C . THR A 1 138 ? 7.750 -1.736 4.089 1.00 94.50 138 THR A C 1
ATOM 1104 O O . THR A 1 138 ? 7.939 -0.695 3.473 1.00 94.50 138 THR A O 1
ATOM 1107 N N . SER A 1 139 ? 8.750 -2.357 4.724 1.00 93.88 139 SER A N 1
ATOM 1108 C CA . SER A 1 139 ? 10.110 -1.813 4.775 1.00 93.88 139 SER A CA 1
ATOM 1109 C C . SER A 1 139 ? 10.797 -1.769 3.409 1.00 93.88 139 SER A C 1
ATOM 1111 O O . SER A 1 139 ? 11.570 -0.848 3.158 1.00 93.88 139 SER A O 1
ATOM 1113 N N . LEU A 1 140 ? 10.533 -2.727 2.516 1.00 94.50 140 LEU A N 1
ATOM 1114 C CA . LEU A 1 140 ? 11.016 -2.690 1.133 1.00 94.50 140 LEU A CA 1
ATOM 1115 C C . LEU A 1 140 ? 10.421 -1.488 0.393 1.00 94.50 140 LEU A C 1
ATOM 1117 O O . LEU A 1 140 ? 11.145 -0.759 -0.287 1.00 94.50 140 LEU A O 1
ATOM 1121 N N . ILE A 1 141 ? 9.118 -1.262 0.551 1.00 95.06 141 ILE A N 1
ATOM 1122 C CA . ILE A 1 141 ? 8.427 -0.136 -0.077 1.00 95.06 141 ILE A CA 1
ATOM 1123 C C . ILE A 1 141 ? 8.925 1.193 0.503 1.00 95.06 141 ILE A C 1
ATOM 1125 O O . ILE A 1 141 ? 9.194 2.115 -0.264 1.00 95.06 141 ILE A O 1
ATOM 1129 N N . ASP A 1 142 ? 9.165 1.273 1.814 1.00 94.06 142 ASP A N 1
ATOM 1130 C CA . ASP A 1 142 ? 9.752 2.454 2.455 1.00 94.06 142 ASP A CA 1
ATOM 1131 C C . ASP A 1 142 ? 11.088 2.852 1.805 1.00 94.06 142 ASP A C 1
ATOM 1133 O O . ASP A 1 142 ? 11.332 4.035 1.574 1.00 94.06 142 ASP A O 1
ATOM 1137 N N . GLN A 1 143 ? 11.951 1.889 1.449 1.00 94.06 143 GLN A N 1
ATOM 1138 C CA . GLN A 1 143 ? 13.213 2.193 0.753 1.00 94.06 143 GLN A CA 1
ATOM 1139 C C . GLN A 1 143 ? 12.977 2.829 -0.621 1.00 94.06 143 GLN A C 1
ATOM 1141 O O . GLN A 1 143 ? 13.677 3.772 -0.998 1.00 94.06 143 GLN A O 1
ATOM 1146 N N . LEU A 1 144 ? 11.981 2.344 -1.368 1.00 94.25 144 LEU A N 1
ATOM 1147 C CA . LEU A 1 144 ? 11.616 2.918 -2.665 1.00 94.25 144 LEU A CA 1
ATOM 1148 C C . LEU A 1 144 ? 11.033 4.327 -2.510 1.00 94.25 144 LEU A C 1
ATOM 1150 O O . LEU A 1 144 ? 11.363 5.221 -3.290 1.00 94.25 144 LEU A O 1
ATOM 1154 N N . ILE A 1 145 ? 10.212 4.538 -1.480 1.00 93.44 145 ILE A N 1
ATOM 1155 C CA . ILE A 1 145 ? 9.647 5.847 -1.147 1.00 93.44 145 ILE A CA 1
ATOM 1156 C C . ILE A 1 145 ? 10.765 6.825 -0.804 1.00 93.44 145 ILE A C 1
ATOM 1158 O O . ILE A 1 145 ? 10.807 7.899 -1.392 1.00 93.44 145 ILE A O 1
ATOM 1162 N N . MET A 1 146 ? 11.702 6.459 0.072 1.00 92.19 146 MET A N 1
ATOM 1163 C CA . MET A 1 146 ? 12.828 7.323 0.450 1.00 92.19 146 MET A CA 1
ATOM 1164 C C . MET A 1 146 ? 13.738 7.658 -0.737 1.00 92.19 146 MET A C 1
ATOM 1166 O O . MET A 1 146 ? 14.256 8.770 -0.827 1.00 92.19 146 MET A O 1
ATOM 1170 N N . TYR A 1 147 ? 13.908 6.728 -1.681 1.00 91.81 147 TYR A N 1
ATOM 1171 C CA . TYR A 1 147 ? 14.645 6.993 -2.917 1.00 91.81 147 TYR A CA 1
ATOM 1172 C C . TYR A 1 147 ? 13.965 8.067 -3.786 1.00 91.81 147 TYR A C 1
ATOM 1174 O O . TYR A 1 147 ? 14.640 8.908 -4.387 1.00 91.81 147 TYR A O 1
ATOM 1182 N N . ILE A 1 148 ? 12.631 8.056 -3.853 1.00 92.12 148 ILE A N 1
ATOM 1183 C CA . ILE A 1 148 ? 11.838 9.006 -4.648 1.00 92.12 148 ILE A CA 1
ATOM 1184 C C . ILE A 1 148 ? 11.635 10.340 -3.924 1.00 92.12 148 ILE A C 1
ATOM 1186 O O . ILE A 1 148 ? 11.663 11.401 -4.556 1.00 92.12 148 ILE A O 1
ATOM 1190 N N . HIS A 1 149 ? 11.449 10.282 -2.611 1.00 90.12 149 HIS A N 1
ATOM 1191 C CA . HIS A 1 149 ? 11.123 11.392 -1.733 1.00 90.12 149 HIS A CA 1
ATOM 1192 C C . HIS A 1 149 ? 12.266 11.634 -0.738 1.00 90.12 149 HIS A C 1
ATOM 1194 O O . HIS A 1 149 ? 12.207 11.167 0.400 1.00 90.12 149 HIS A O 1
ATOM 1200 N N . PRO A 1 150 ? 13.294 12.416 -1.109 1.00 84.44 150 PRO A N 1
ATOM 1201 C CA . PRO A 1 150 ? 14.506 12.556 -0.299 1.00 84.44 150 PRO A CA 1
ATOM 1202 C C . PRO A 1 150 ? 14.278 13.228 1.065 1.00 84.44 150 PRO A C 1
ATOM 1204 O O . PRO A 1 150 ? 15.114 13.108 1.956 1.00 84.44 150 PRO A O 1
ATOM 1207 N N . LYS A 1 151 ? 13.166 13.957 1.233 1.00 84.94 151 LYS A N 1
ATOM 1208 C CA . LYS A 1 151 ? 12.796 14.632 2.489 1.00 84.94 151 LYS A CA 1
ATOM 1209 C C . LYS A 1 151 ? 11.947 13.763 3.425 1.00 84.94 151 LYS A C 1
ATOM 1211 O O . LYS A 1 151 ? 11.783 14.127 4.586 1.00 84.94 151 LYS A O 1
ATOM 1216 N N . ILE A 1 152 ? 11.396 12.642 2.948 1.00 84.06 152 ILE A N 1
ATOM 1217 C CA . ILE A 1 152 ? 10.602 11.736 3.785 1.00 84.06 152 ILE A CA 1
ATOM 1218 C C . ILE A 1 152 ? 11.558 10.814 4.539 1.00 84.06 152 ILE A C 1
ATOM 1220 O O . ILE A 1 152 ? 12.323 10.073 3.933 1.00 84.06 152 ILE A O 1
ATOM 1224 N N . ASN A 1 153 ? 11.481 10.836 5.868 1.00 82.19 153 ASN A N 1
ATOM 1225 C CA . ASN A 1 153 ? 12.214 9.925 6.746 1.00 82.19 153 ASN A CA 1
ATOM 1226 C C . ASN A 1 153 ? 11.260 9.322 7.785 1.00 82.19 153 ASN A C 1
ATOM 1228 O O . ASN A 1 153 ? 11.369 9.567 8.987 1.00 82.19 153 ASN A O 1
ATOM 1232 N N . ILE A 1 154 ? 10.258 8.600 7.290 1.00 83.06 154 ILE A N 1
ATOM 1233 C CA . ILE A 1 154 ? 9.217 7.957 8.091 1.00 83.06 154 ILE A CA 1
ATOM 1234 C C . ILE A 1 154 ? 9.352 6.452 7.889 1.00 83.06 154 ILE A C 1
ATOM 1236 O O . ILE A 1 154 ? 9.511 5.987 6.762 1.00 83.06 154 ILE A O 1
ATOM 1240 N N . LYS A 1 155 ? 9.304 5.696 8.987 1.00 86.00 155 LYS A N 1
ATOM 1241 C CA . LYS A 1 155 ? 9.227 4.233 8.942 1.00 86.00 155 LYS A CA 1
ATOM 1242 C C . LYS A 1 155 ? 7.775 3.811 8.787 1.00 86.00 155 LYS A C 1
ATOM 1244 O O . LYS A 1 155 ? 6.922 4.403 9.443 1.00 86.00 155 LYS A O 1
ATOM 1249 N N . LYS A 1 156 ? 7.535 2.758 8.005 1.00 88.31 156 LYS A N 1
ATOM 1250 C CA . LYS A 1 156 ? 6.206 2.222 7.705 1.00 88.31 156 LYS A CA 1
ATOM 1251 C C . LYS A 1 156 ? 5.282 3.308 7.161 1.00 88.31 156 LYS A C 1
ATOM 1253 O O . LYS A 1 156 ? 4.213 3.561 7.700 1.00 88.31 156 LYS A O 1
ATOM 1258 N N . TYR A 1 157 ? 5.723 3.983 6.101 1.00 90.06 157 TYR A N 1
ATOM 1259 C CA . TYR A 1 157 ? 5.032 5.149 5.547 1.00 90.06 157 TYR A CA 1
ATOM 1260 C C . TYR A 1 157 ? 3.574 4.855 5.156 1.00 90.06 157 TYR A C 1
ATOM 1262 O O . TYR A 1 157 ? 2.715 5.730 5.255 1.00 90.06 157 TYR A O 1
ATOM 1270 N N . LEU A 1 158 ? 3.298 3.626 4.710 1.00 91.75 158 LEU A N 1
ATOM 1271 C CA . LEU A 1 158 ? 1.966 3.191 4.292 1.00 91.75 158 LEU A CA 1
ATOM 1272 C C . LEU A 1 158 ? 1.044 2.783 5.452 1.00 91.75 158 LEU A C 1
ATOM 1274 O O . LEU A 1 158 ? -0.173 2.824 5.275 1.00 91.75 158 LEU A O 1
ATOM 1278 N N . ASP A 1 159 ? 1.594 2.472 6.628 1.00 92.75 159 ASP A N 1
ATOM 1279 C CA . ASP A 1 159 ? 0.830 2.097 7.825 1.00 92.75 159 ASP A CA 1
ATOM 1280 C C . ASP A 1 159 ? 0.354 3.370 8.552 1.00 92.75 159 ASP A C 1
ATOM 1282 O O . ASP A 1 159 ? 0.831 3.731 9.629 1.00 92.75 159 ASP A O 1
ATOM 1286 N N . ASN A 1 160 ? -0.565 4.111 7.931 1.00 89.44 160 ASN A N 1
ATOM 1287 C CA . ASN A 1 160 ? -1.043 5.392 8.462 1.00 89.44 160 ASN A CA 1
ATOM 1288 C C . ASN A 1 160 ? -2.279 5.271 9.360 1.00 89.44 160 ASN A C 1
ATOM 1290 O O . ASN A 1 160 ? -2.687 6.259 9.980 1.00 89.44 160 ASN A O 1
ATOM 1294 N N . HIS A 1 161 ? -2.901 4.095 9.437 1.00 91.12 161 HIS A N 1
ATOM 1295 C CA . HIS A 1 161 ? -4.060 3.898 10.289 1.00 91.12 161 HIS A CA 1
ATOM 1296 C C . HIS A 1 161 ? -3.629 3.743 11.751 1.00 91.12 161 HIS A C 1
ATOM 1298 O O . HIS A 1 161 ? -2.699 3.005 12.068 1.00 91.12 161 HIS A O 1
ATOM 1304 N N . LYS A 1 162 ? -4.354 4.378 12.679 1.00 90.56 162 LYS A N 1
ATOM 1305 C CA . LYS A 1 162 ? -4.020 4.358 14.113 1.00 90.56 162 LYS A CA 1
ATOM 1306 C C . LYS A 1 162 ? -3.814 2.939 14.662 1.00 90.56 162 LYS A C 1
ATOM 1308 O O . LYS A 1 162 ? -2.869 2.708 15.404 1.00 90.56 162 LYS A O 1
ATOM 1313 N N . LEU A 1 163 ? -4.652 1.983 14.249 1.00 92.25 163 LEU A N 1
ATOM 1314 C CA . LEU A 1 163 ? -4.514 0.580 14.668 1.00 92.25 163 LEU A CA 1
ATOM 1315 C C . LEU A 1 163 ? -3.261 -0.107 14.111 1.00 92.25 163 LEU A C 1
ATOM 1317 O O . LEU A 1 163 ? -2.732 -0.991 14.772 1.00 92.25 163 LEU A O 1
ATOM 1321 N N . GLU A 1 164 ? -2.807 0.261 12.913 1.00 92.69 164 GLU A N 1
ATOM 1322 C CA . GLU A 1 164 ? -1.597 -0.318 12.310 1.00 92.69 164 GLU A CA 1
ATOM 1323 C C . GLU A 1 164 ? -0.353 0.172 13.042 1.00 92.69 164 GLU A C 1
ATOM 1325 O O . GLU A 1 164 ? 0.544 -0.611 13.347 1.00 92.69 164 GLU A O 1
ATOM 1330 N N . ILE A 1 165 ? -0.357 1.454 13.413 1.00 90.56 165 ILE A N 1
ATOM 1331 C CA . ILE A 1 165 ? 0.693 2.070 14.223 1.00 90.56 165 ILE A CA 1
ATOM 1332 C C . ILE A 1 165 ? 0.714 1.447 15.623 1.00 90.56 165 ILE A C 1
ATOM 1334 O O . ILE A 1 165 ? 1.766 1.013 16.079 1.00 90.56 165 ILE A O 1
ATOM 1338 N N . GLU A 1 166 ? -0.440 1.354 16.294 1.00 93.06 166 GLU A N 1
ATOM 1339 C CA . GLU A 1 166 ? -0.547 0.792 17.650 1.00 93.06 166 GLU A CA 1
ATOM 1340 C C . GLU A 1 166 ? -0.179 -0.696 17.719 1.00 93.06 166 GLU A C 1
ATOM 1342 O O . GLU A 1 166 ? 0.387 -1.140 18.716 1.00 93.06 166 GLU A O 1
ATOM 1347 N N . ARG A 1 167 ? -0.512 -1.477 16.684 1.00 91.81 167 ARG A N 1
ATOM 1348 C CA . ARG A 1 167 ? -0.233 -2.923 16.630 1.00 91.81 167 ARG A CA 1
ATOM 1349 C C . ARG A 1 167 ? 1.069 -3.269 15.912 1.00 91.81 167 ARG A C 1
ATOM 1351 O O . ARG A 1 167 ? 1.425 -4.441 15.843 1.00 91.81 167 ARG A O 1
ATOM 1358 N N . GLU A 1 168 ? 1.748 -2.270 15.358 1.00 91.12 168 GLU A N 1
ATOM 1359 C CA . GLU A 1 168 ? 2.969 -2.396 14.565 1.00 91.12 168 GLU A CA 1
ATOM 1360 C C . GLU A 1 168 ? 2.889 -3.437 13.431 1.00 91.12 168 GLU A C 1
ATOM 1362 O O . GLU A 1 168 ? 3.887 -4.086 13.092 1.00 91.12 168 GLU A O 1
ATOM 1367 N N . LEU A 1 169 ? 1.727 -3.564 12.796 1.00 92.12 169 LEU A N 1
ATOM 1368 C CA . LEU A 1 169 ? 1.490 -4.484 11.687 1.00 92.12 169 LEU A CA 1
ATOM 1369 C C . LEU A 1 169 ? 0.547 -3.863 10.657 1.00 92.12 169 LEU A C 1
ATOM 1371 O O . LEU A 1 169 ? -0.374 -3.134 11.020 1.00 92.12 169 LEU A O 1
ATOM 1375 N N . THR A 1 170 ? 0.749 -4.213 9.391 1.00 94.38 170 THR A N 1
ATOM 1376 C CA . THR A 1 170 ? -0.131 -3.825 8.285 1.00 94.38 170 THR A CA 1
ATOM 1377 C C . THR A 1 170 ? -1.450 -4.586 8.384 1.00 94.38 170 THR A C 1
ATOM 1379 O O . THR A 1 170 ? -1.456 -5.819 8.428 1.00 94.38 170 THR A O 1
ATOM 1382 N N . ILE A 1 171 ? -2.560 -3.850 8.445 1.00 94.19 171 ILE A N 1
ATOM 1383 C CA . ILE A 1 171 ? -3.929 -4.379 8.559 1.00 94.19 171 ILE A CA 1
ATOM 1384 C C . ILE A 1 171 ? -4.670 -4.192 7.236 1.00 94.19 171 ILE A C 1
ATOM 1386 O O . ILE A 1 171 ? -5.521 -5.008 6.894 1.00 94.19 171 ILE A O 1
ATOM 1390 N N . LYS A 1 172 ? -4.376 -3.113 6.505 1.00 94.50 172 LYS A N 1
ATOM 1391 C CA . LYS A 1 172 ? -5.040 -2.754 5.256 1.00 94.50 172 LYS A CA 1
ATOM 1392 C C . LYS A 1 172 ? -4.067 -2.722 4.096 1.00 94.50 172 LYS A C 1
ATOM 1394 O O . LYS A 1 172 ? -2.937 -2.262 4.226 1.00 94.50 172 LYS A O 1
ATOM 1399 N N . SER A 1 173 ? -4.536 -3.182 2.941 1.00 95.19 173 SER A N 1
ATOM 1400 C CA . SER A 1 173 ? -3.764 -3.066 1.717 1.00 95.19 173 SER A CA 1
ATOM 1401 C C . SER A 1 173 ? -3.692 -1.613 1.258 1.00 95.19 173 SER A C 1
ATOM 1403 O O . SER A 1 173 ? -4.712 -0.971 0.999 1.00 95.19 173 SER A O 1
ATOM 1405 N N . SER A 1 174 ? -2.469 -1.103 1.124 1.00 94.38 174 SER A N 1
ATOM 1406 C CA . SER A 1 174 ? -2.205 0.296 0.786 1.00 94.38 174 SER A CA 1
ATOM 1407 C C . SER A 1 174 ? -1.514 0.399 -0.577 1.00 94.38 174 SER A C 1
ATOM 1409 O O . SER A 1 174 ? -0.393 -0.096 -0.734 1.00 94.38 174 SER A O 1
ATOM 1411 N N . PRO A 1 175 ? -2.151 1.029 -1.585 1.00 95.31 175 PRO A N 1
ATOM 1412 C CA . PRO A 1 175 ? -1.543 1.226 -2.891 1.00 95.31 175 PRO A CA 1
ATOM 1413 C C . PRO A 1 175 ? -0.606 2.440 -2.906 1.00 95.31 175 PRO A C 1
ATOM 1415 O O . PRO A 1 175 ? -0.876 3.467 -2.281 1.00 95.31 175 PRO A O 1
ATOM 1418 N N . ILE A 1 176 ? 0.460 2.359 -3.698 1.00 95.00 176 ILE A N 1
ATOM 1419 C CA . ILE A 1 176 ? 1.352 3.476 -4.000 1.00 95.00 176 ILE A CA 1
ATOM 1420 C C . ILE A 1 176 ? 1.820 3.428 -5.455 1.00 95.00 176 ILE A C 1
ATOM 1422 O O . ILE A 1 176 ? 2.157 2.373 -5.987 1.00 95.00 176 ILE A O 1
ATOM 1426 N N . THR A 1 177 ? 1.871 4.589 -6.103 1.00 95.19 177 THR A N 1
ATOM 1427 C CA . THR A 1 177 ? 2.376 4.735 -7.472 1.00 95.19 177 THR A CA 1
ATOM 1428 C C . THR A 1 177 ? 3.727 5.427 -7.455 1.00 95.19 177 THR A C 1
ATOM 1430 O O . THR A 1 177 ? 3.846 6.562 -6.994 1.00 95.19 177 THR A O 1
ATOM 1433 N N . LEU A 1 178 ? 4.732 4.761 -8.014 1.00 94.75 178 LEU A N 1
ATOM 1434 C CA . LEU A 1 178 ? 6.115 5.214 -8.052 1.00 94.75 178 LEU A CA 1
ATOM 1435 C C . LEU A 1 178 ? 6.620 5.245 -9.499 1.00 94.75 178 LEU A C 1
ATOM 1437 O O . LEU A 1 178 ? 6.337 4.344 -10.287 1.00 94.75 178 LEU A O 1
ATOM 1441 N N . LE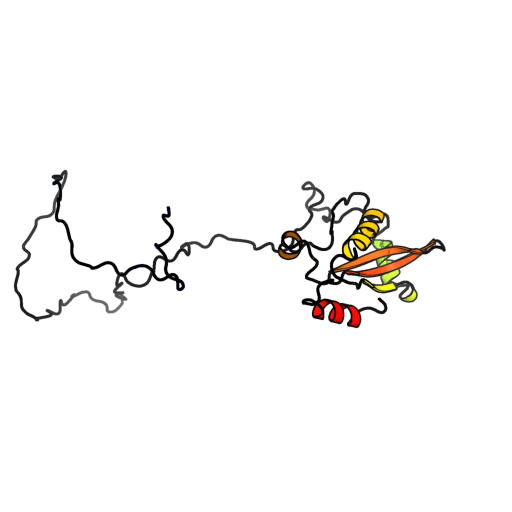U A 1 179 ? 7.404 6.263 -9.855 1.00 95.69 179 LEU A N 1
ATOM 1442 C CA . LEU A 1 179 ? 8.141 6.288 -11.121 1.00 95.69 179 LEU A CA 1
ATOM 1443 C C . LEU A 1 179 ? 9.585 5.853 -10.872 1.00 95.69 179 LEU A C 1
ATOM 1445 O O . LEU A 1 179 ? 10.339 6.547 -10.192 1.00 95.69 179 LEU A O 1
ATOM 1449 N N . LEU A 1 180 ? 9.980 4.722 -11.452 1.00 94.06 180 LEU A N 1
ATOM 1450 C CA . LEU A 1 180 ? 11.314 4.146 -11.287 1.00 94.06 180 LEU A CA 1
ATOM 1451 C C . LEU A 1 180 ? 11.993 3.945 -12.639 1.00 94.06 180 LEU A C 1
ATOM 1453 O O . LEU A 1 180 ? 11.342 3.755 -13.665 1.00 94.06 180 LEU A O 1
ATOM 1457 N N . SER A 1 181 ? 13.323 3.993 -12.650 1.00 92.25 181 SER A N 1
ATOM 1458 C CA . SER A 1 181 ? 14.111 3.706 -13.850 1.00 92.25 181 SER A CA 1
ATOM 1459 C C . SER A 1 181 ? 14.588 2.257 -13.837 1.00 92.25 181 SER A C 1
ATOM 1461 O O . SER A 1 181 ? 15.183 1.806 -12.864 1.00 92.25 181 SER A O 1
ATOM 1463 N N . ASP A 1 182 ? 14.355 1.538 -14.935 1.00 90.06 182 ASP A N 1
ATOM 1464 C CA . ASP A 1 182 ? 14.918 0.205 -15.177 1.00 90.06 182 ASP A CA 1
ATOM 1465 C C . ASP A 1 182 ? 16.453 0.285 -15.343 1.00 90.06 182 ASP A C 1
ATOM 1467 O O . ASP A 1 182 ? 17.018 1.343 -15.624 1.00 90.06 182 ASP A O 1
ATOM 1471 N N . SER A 1 183 ? 17.127 -0.860 -15.264 1.00 91.06 183 SER A N 1
ATOM 1472 C CA . SER A 1 183 ? 18.540 -1.095 -15.597 1.00 91.06 183 SER A CA 1
ATOM 1473 C C . SER A 1 183 ? 18.994 -0.483 -16.930 1.00 91.06 183 SER A C 1
ATOM 1475 O O . SER A 1 183 ? 20.155 -0.114 -17.086 1.00 91.06 183 SER A O 1
ATOM 1477 N N . LYS A 1 184 ? 18.076 -0.340 -17.895 1.00 92.69 184 LYS A N 1
ATOM 1478 C CA . LYS A 1 184 ? 18.307 0.310 -19.198 1.00 92.69 184 LYS A CA 1
ATOM 1479 C C . LYS A 1 184 ? 17.983 1.812 -19.200 1.00 92.69 184 LYS A C 1
ATOM 1481 O O . LYS A 1 184 ? 17.769 2.380 -20.267 1.00 92.69 184 LYS A O 1
ATOM 1486 N N . SER A 1 185 ? 17.857 2.427 -18.025 1.00 90.00 185 SER A N 1
ATOM 1487 C CA . SER A 1 185 ? 17.498 3.839 -17.821 1.00 90.00 185 SER A CA 1
ATOM 1488 C C . SER A 1 185 ? 16.161 4.246 -18.452 1.00 90.00 185 SER A C 1
ATOM 1490 O O . SER A 1 185 ? 15.973 5.388 -18.863 1.00 90.00 185 SER A O 1
ATOM 1492 N N . ARG A 1 186 ? 15.212 3.308 -18.547 1.00 90.81 186 ARG A N 1
ATOM 1493 C CA . ARG A 1 186 ? 13.855 3.585 -19.035 1.00 90.81 186 ARG A CA 1
ATOM 1494 C C . ARG A 1 186 ? 12.928 3.784 -17.848 1.00 90.81 186 ARG A C 1
ATOM 1496 O O . ARG A 1 186 ? 12.837 2.894 -17.008 1.00 90.81 186 ARG A O 1
ATOM 1503 N N . SER A 1 187 ? 12.213 4.902 -17.812 1.00 93.75 187 SER A N 1
ATOM 1504 C CA . SER A 1 187 ? 11.203 5.162 -16.785 1.00 93.75 187 SER A CA 1
ATOM 1505 C C . SER A 1 187 ? 10.012 4.217 -16.948 1.00 93.75 187 SER A C 1
ATOM 1507 O O . SER A 1 187 ? 9.482 4.058 -18.055 1.00 93.75 187 SER A O 1
ATOM 1509 N N . GLN A 1 188 ? 9.626 3.577 -15.853 1.00 95.12 188 GLN A N 1
ATOM 1510 C CA . GLN A 1 188 ? 8.487 2.679 -15.711 1.00 95.12 188 GLN A CA 1
ATOM 1511 C C . GLN A 1 188 ? 7.654 3.144 -14.520 1.00 95.12 188 GLN A C 1
ATOM 1513 O O . GLN A 1 188 ? 8.197 3.589 -13.507 1.00 95.12 188 GLN A O 1
ATOM 1518 N N . ILE A 1 189 ? 6.340 3.032 -14.653 1.00 95.94 189 ILE A N 1
ATOM 1519 C CA . ILE A 1 189 ? 5.409 3.288 -13.562 1.00 95.94 189 ILE A CA 1
ATOM 1520 C C . ILE A 1 189 ? 5.188 1.972 -12.843 1.00 95.94 189 ILE A C 1
ATOM 1522 O O . ILE A 1 189 ? 4.798 0.980 -13.459 1.00 95.94 189 ILE A O 1
ATOM 1526 N N . LEU A 1 190 ? 5.432 1.983 -11.544 1.00 95.94 190 LEU A N 1
ATOM 1527 C CA . LEU A 1 190 ? 5.217 0.851 -10.672 1.00 95.94 190 LEU A CA 1
ATOM 1528 C C . LEU A 1 190 ? 4.100 1.207 -9.692 1.00 95.94 190 LEU A C 1
ATOM 1530 O O . LEU A 1 190 ? 4.273 2.057 -8.820 1.00 95.94 190 LEU A O 1
ATOM 1534 N N . ASN A 1 191 ? 2.950 0.571 -9.875 1.00 96.69 191 ASN A N 1
ATOM 1535 C CA . ASN A 1 191 ? 1.838 0.603 -8.939 1.00 96.69 191 ASN A CA 1
ATOM 1536 C C . ASN A 1 191 ? 2.012 -0.587 -8.000 1.00 96.69 191 ASN A C 1
ATOM 1538 O O . ASN A 1 191 ? 1.811 -1.732 -8.404 1.00 96.69 191 ASN A O 1
ATOM 1542 N N . LEU A 1 192 ? 2.440 -0.310 -6.776 1.00 97.06 192 LEU A N 1
ATOM 1543 C CA . LEU A 1 192 ? 2.623 -1.308 -5.735 1.00 97.06 192 LEU A CA 1
ATOM 1544 C C . LEU A 1 192 ? 1.402 -1.334 -4.831 1.00 97.06 192 LEU A C 1
ATOM 1546 O O . LEU A 1 192 ? 0.872 -0.281 -4.490 1.00 97.06 192 LEU A O 1
ATOM 1550 N N . ILE A 1 193 ? 0.995 -2.522 -4.404 1.00 97.06 193 ILE A N 1
ATOM 1551 C CA . ILE A 1 193 ? 0.064 -2.692 -3.290 1.00 97.06 193 ILE A CA 1
ATOM 1552 C C . ILE A 1 193 ? 0.823 -3.390 -2.168 1.00 97.06 193 ILE A C 1
ATOM 1554 O O . ILE A 1 193 ? 1.232 -4.541 -2.336 1.00 97.06 193 ILE A O 1
ATOM 1558 N N . ASP A 1 194 ? 1.030 -2.697 -1.047 1.00 96.44 194 ASP A N 1
ATOM 1559 C CA . ASP A 1 194 ? 1.502 -3.344 0.179 1.00 96.44 194 ASP A CA 1
ATOM 1560 C C . ASP A 1 194 ? 0.360 -4.176 0.755 1.00 96.44 194 ASP A C 1
ATOM 1562 O O . ASP A 1 194 ? -0.770 -3.689 0.846 1.00 96.44 194 ASP A O 1
ATOM 1566 N N . THR A 1 195 ? 0.621 -5.436 1.092 1.00 96.00 195 THR A N 1
ATOM 1567 C CA . THR A 1 195 ? -0.408 -6.350 1.606 1.00 96.00 195 THR A CA 1
ATOM 1568 C C . THR A 1 195 ? -0.104 -6.775 3.040 1.00 96.00 195 THR A C 1
ATOM 1570 O O . THR A 1 195 ? 1.071 -6.919 3.408 1.00 96.00 195 THR A O 1
ATOM 1573 N N . PRO A 1 196 ? -1.137 -7.003 3.869 1.00 96.06 196 PRO A N 1
ATOM 1574 C CA . PRO A 1 196 ? -0.956 -7.582 5.191 1.00 96.06 196 PRO A CA 1
ATOM 1575 C C . PRO A 1 196 ? -0.209 -8.919 5.140 1.00 96.06 196 PRO A C 1
ATOM 1577 O O . PRO A 1 196 ? -0.443 -9.761 4.279 1.00 96.06 196 PRO A O 1
ATOM 1580 N N . GLY A 1 197 ? 0.700 -9.131 6.095 1.00 93.06 197 GLY A N 1
ATOM 1581 C CA . GLY A 1 197 ? 1.402 -10.414 6.237 1.00 93.06 197 GLY A CA 1
ATOM 1582 C C . GLY A 1 197 ? 0.739 -11.400 7.192 1.00 93.06 197 GLY A C 1
ATOM 1583 O O . GLY A 1 197 ? 1.172 -12.541 7.272 1.00 93.06 197 GLY A O 1
ATOM 1584 N N . HIS A 1 198 ? -0.247 -10.954 7.970 1.00 94.62 198 HIS A N 1
ATOM 1585 C CA . HIS A 1 198 ? -0.910 -11.797 8.957 1.00 94.62 198 HIS A CA 1
ATOM 1586 C C . HIS A 1 198 ? -2.052 -12.583 8.302 1.00 94.62 198 HIS A C 1
ATOM 1588 O O . HIS A 1 198 ? -2.812 -12.020 7.516 1.00 94.62 198 HIS A O 1
ATOM 1594 N N . VAL A 1 199 ? -2.197 -13.860 8.664 1.00 94.06 199 VAL A N 1
ATOM 1595 C CA . VAL A 1 199 ? -3.191 -14.781 8.078 1.00 94.06 199 VAL A CA 1
ATOM 1596 C C . VAL A 1 199 ? -4.635 -14.287 8.230 1.00 94.06 199 VAL A C 1
ATOM 1598 O O . VAL A 1 199 ? -5.439 -14.446 7.321 1.00 94.06 199 VAL A O 1
ATOM 1601 N N . ASP A 1 200 ? -4.948 -13.606 9.333 1.00 95.06 200 ASP A N 1
ATOM 1602 C CA . ASP A 1 200 ? -6.287 -13.044 9.582 1.00 95.06 200 ASP A CA 1
ATOM 1603 C C . ASP A 1 200 ? -6.727 -11.974 8.566 1.00 95.06 200 ASP A C 1
ATOM 1605 O O . ASP A 1 200 ? -7.908 -11.639 8.524 1.00 95.06 200 ASP A O 1
ATOM 1609 N N . PHE A 1 201 ? -5.802 -11.430 7.769 1.00 95.38 201 PHE A N 1
ATOM 1610 C CA . PHE A 1 201 ? -6.066 -10.393 6.764 1.00 95.38 201 PHE A CA 1
ATOM 1611 C C . PHE A 1 201 ? -5.813 -10.903 5.336 1.00 95.38 201 PHE A C 1
ATOM 1613 O O . PHE A 1 201 ? -5.418 -10.151 4.443 1.00 95.38 201 PHE A O 1
ATOM 1620 N N . GLU A 1 202 ? -5.986 -12.209 5.111 1.00 94.81 202 GLU A N 1
ATOM 1621 C CA . GLU A 1 202 ? -5.846 -12.822 3.786 1.00 94.81 202 GLU A CA 1
ATOM 1622 C C . GLU A 1 202 ? -6.837 -12.235 2.764 1.00 94.81 202 GLU A C 1
ATOM 1624 O O . GLU A 1 202 ? -6.537 -12.174 1.574 1.00 94.81 202 GLU A O 1
ATOM 1629 N N . ASP A 1 203 ? -7.989 -11.738 3.216 1.00 96.31 203 ASP A N 1
ATOM 1630 C CA . ASP A 1 203 ? -8.988 -11.066 2.384 1.00 96.31 203 ASP A CA 1
ATOM 1631 C C . ASP A 1 203 ? -8.435 -9.820 1.670 1.00 96.31 203 ASP A C 1
ATOM 1633 O O . ASP A 1 203 ? -8.687 -9.633 0.477 1.00 96.31 203 ASP A O 1
ATOM 1637 N N . GLU A 1 204 ? -7.626 -9.011 2.356 1.00 96.19 204 GLU A N 1
ATOM 1638 C CA . GLU A 1 204 ? -6.928 -7.857 1.771 1.00 96.19 204 GLU A CA 1
ATOM 1639 C C . GLU A 1 204 ? -5.908 -8.305 0.712 1.00 96.19 204 GLU A C 1
ATOM 1641 O O . GLU A 1 204 ? -5.857 -7.762 -0.396 1.00 96.19 204 GLU A O 1
ATOM 1646 N N . THR A 1 205 ? -5.146 -9.360 1.009 1.00 95.12 205 THR A N 1
ATOM 1647 C CA . THR A 1 205 ? -4.169 -9.945 0.079 1.00 95.12 205 THR A CA 1
ATOM 1648 C C . THR A 1 205 ? -4.845 -10.499 -1.178 1.00 95.12 205 THR A C 1
ATOM 1650 O O . THR A 1 205 ? -4.382 -10.254 -2.295 1.00 95.12 205 THR A O 1
ATOM 1653 N N . LEU A 1 206 ? -5.978 -11.190 -1.031 1.00 94.94 206 LEU A N 1
ATOM 1654 C CA . LEU A 1 206 ? -6.784 -11.688 -2.148 1.00 94.94 206 LEU A CA 1
ATOM 1655 C C . LEU A 1 206 ? -7.384 -10.548 -2.978 1.00 94.94 206 LEU A C 1
ATOM 1657 O O . LEU A 1 206 ? -7.423 -10.632 -4.207 1.00 94.94 206 LEU A O 1
ATOM 1661 N N . ALA A 1 207 ? -7.836 -9.469 -2.337 1.00 95.06 207 ALA A N 1
ATOM 1662 C CA . ALA A 1 207 ? -8.319 -8.289 -3.044 1.00 95.06 207 ALA A CA 1
ATOM 1663 C C . ALA A 1 207 ? -7.204 -7.642 -3.880 1.00 95.06 207 ALA A C 1
ATOM 1665 O O . ALA A 1 207 ? -7.431 -7.309 -5.045 1.00 95.06 207 ALA A O 1
ATOM 1666 N N . ALA A 1 208 ? -5.993 -7.529 -3.327 1.00 95.56 208 ALA A N 1
ATOM 1667 C CA . ALA A 1 208 ? -4.834 -7.001 -4.037 1.00 95.56 208 ALA A CA 1
ATOM 1668 C C . ALA A 1 208 ? -4.471 -7.859 -5.263 1.00 95.56 208 ALA A C 1
ATOM 1670 O O . ALA A 1 208 ? -4.291 -7.313 -6.351 1.00 95.56 208 ALA A O 1
ATOM 1671 N N . LEU A 1 209 ? -4.455 -9.189 -5.112 1.00 94.69 209 LEU A N 1
ATOM 1672 C CA . LEU A 1 209 ? -4.181 -10.147 -6.194 1.00 94.69 209 LEU A CA 1
ATOM 1673 C C . LEU A 1 209 ? -5.146 -10.038 -7.378 1.00 94.69 209 LEU A C 1
ATOM 1675 O O . LEU A 1 209 ? -4.756 -10.277 -8.515 1.00 94.69 209 LEU A O 1
ATOM 1679 N N . ASN A 1 210 ? -6.408 -9.688 -7.128 1.00 95.12 210 ASN A N 1
ATOM 1680 C CA . ASN A 1 210 ? -7.403 -9.544 -8.192 1.00 95.12 210 ASN A CA 1
ATOM 1681 C C . ASN A 1 210 ? -7.229 -8.262 -9.021 1.00 95.12 210 ASN A C 1
ATOM 1683 O O . ASN A 1 210 ? -7.807 -8.153 -10.102 1.00 95.12 210 ASN A O 1
ATOM 1687 N N . ILE A 1 211 ? -6.490 -7.277 -8.505 1.00 94.50 211 ILE A N 1
ATOM 1688 C CA . ILE A 1 211 ? -6.299 -5.965 -9.139 1.00 94.50 211 ILE A CA 1
ATOM 1689 C C . ILE A 1 211 ? -4.934 -5.883 -9.840 1.00 94.50 211 ILE A C 1
ATOM 1691 O O . ILE A 1 211 ? -4.759 -5.068 -10.747 1.00 94.50 211 ILE A O 1
ATOM 1695 N N . THR A 1 212 ? -3.962 -6.700 -9.430 1.00 95.62 212 THR A N 1
ATOM 1696 C CA . THR A 1 212 ? -2.583 -6.645 -9.927 1.00 95.62 212 THR A CA 1
ATOM 1697 C C . THR A 1 212 ? -2.287 -7.694 -10.992 1.00 95.62 212 THR A C 1
ATOM 1699 O O . THR A 1 212 ? -2.947 -8.723 -11.104 1.00 95.62 212 THR A O 1
ATOM 1702 N N . ASP A 1 213 ? -1.266 -7.411 -11.803 1.00 94.00 213 ASP A N 1
ATOM 1703 C CA . ASP A 1 213 ? -0.824 -8.292 -12.888 1.00 94.00 213 ASP A CA 1
ATOM 1704 C C . ASP A 1 213 ? 0.296 -9.248 -12.435 1.00 94.00 213 ASP A C 1
ATOM 1706 O O . ASP A 1 213 ? 0.673 -10.165 -13.166 1.00 94.00 213 ASP A O 1
ATOM 1710 N N . GLY A 1 214 ? 0.876 -9.014 -11.252 1.00 90.06 214 GLY A N 1
ATOM 1711 C CA . GLY A 1 214 ? 2.009 -9.770 -10.728 1.00 90.06 214 GLY A CA 1
ATOM 1712 C C . GLY A 1 214 ? 2.171 -9.667 -9.212 1.00 90.06 214 GLY A C 1
ATOM 1713 O O . GLY A 1 214 ? 1.620 -8.770 -8.571 1.00 90.06 214 GLY A O 1
ATOM 1714 N N . VAL A 1 215 ? 2.957 -10.601 -8.671 1.00 88.62 215 VAL A N 1
ATOM 1715 C CA . VAL A 1 215 ? 3.289 -10.774 -7.246 1.00 88.62 215 VAL A CA 1
ATOM 1716 C C . VAL A 1 215 ? 4.797 -10.850 -7.081 1.00 88.62 215 VAL A C 1
ATOM 1718 O O . VAL A 1 215 ? 5.422 -11.527 -7.932 1.00 88.62 215 VAL A O 1
#

InterPro domains:
  IPR000795 Translational (tr)-type GTP-binding domain [PF00009] (122-215)
  IPR000795 Translational (tr)-type GTP-binding domain [PR00315] (126-139)
  IPR000795 Translational (tr)-type GTP-binding domain [PR00315] (166-174)
  IPR000795 Translational (tr)-type GTP-binding domain [PR00315] (191-201)
  IPR000795 Translational (tr)-type GTP-binding domain [PS51722] (122-215)
  IPR027417 P-loop containing nucleoside triphosphate hydrolase [G3DSA:3.40.50.300] (108-215)
  IPR027417 P-loop containing nucleoside triphosphate hydrolase [SSF52540] (119-215)

pLDDT: mean 74.25, std 22.46, range [29.02, 97.06]

Organism: Candida albicans (NCBI:txid5476)

Foldseek 3Di:
DDPPDDADPPRDDDDDDPDDDDDDDDDDDDDDDDDDDDDDDDDDDDPDPDDDDDPDPCVPPDDDDDDPPDDPVPPQDPDDDDDDDDQFDDDQPDPPDPPPPRDADFPDDPVVVVCCVPPPPVQEFQEEQAEAWPPCLLVVVVVQVCVTRVPDDDRSVQQGGPVCVVVVWDQAWGWDWHWDADPVRDTGIYIYIYATNDPVRVVRVVVSVVVGPYD

Sequence (215 aa):
MDDEDLYDEFAQPPSINDNEYSQDEEEEEEDANGKSQLVKTTTTNSNDTALVKTNIDTNQAETIYIQSQTQSLSNQPIIQPNHEKTMKLEYSIDNNDPLTNNFPEVNYSRDYLISLLNQSPERIRNVSIIGDFQSGKTSLIDQLIMYIHPKINIKKYLDNHKLEIERELTIKSSPITLLLSDSKSRSQILNLIDTPGHVDFEDETLAALNITDGV

Secondary structure (DSSP, 8-state):
-----S--TT-PPP------------------S-------------------------TT-------S-S-S---S-SS--------B----S-TT-TTS--PPP-SS-HHHHHHHHHH-GGGEEEEEE--STTSSHHHHHHHHHHHH-TT---SSTT--BHHHHHHTS--S-EEEEEEEE-TTS-EEEEEEEE---SGGGHHHHHHHHHH-SB-